Protein AF-A0A494R403-F1 (afdb_monomer_lite)

Sequence (204 aa):
MITIAGLLAIHSVLGRRGHFNVGHLSTSIGEFVVKDALLNQHSPGNYSGDFLITDIHQTHYTSAGRLVIEVRAKLDSMILKNTGASAGDDAEGASKQESGHEITPWEADTAAEMAFPVGNVLITRAVQSLIENDELNPIPYLKRHAVGDWGEICSEDWESNQWALEKGERLLSCYDINAEGESRLWIITEADRSSTTMLLPSDY

pLDDT: mean 75.06, std 19.67, range [25.66, 97.0]

Structure (mmCIF, N/CA/C/O backbone):
data_AF-A0A494R403-F1
#
_entry.id   AF-A0A494R403-F1
#
loop_
_atom_site.group_PDB
_atom_site.id
_atom_site.type_symbol
_atom_site.label_atom_id
_atom_site.label_alt_id
_atom_site.label_comp_id
_atom_site.label_asym_id
_atom_site.label_entity_id
_atom_site.label_seq_id
_atom_site.pdbx_PDB_ins_code
_atom_site.Cartn_x
_atom_site.Cartn_y
_atom_site.Cartn_z
_atom_site.occupancy
_atom_site.B_iso_or_equiv
_atom_site.auth_seq_id
_atom_site.auth_comp_id
_atom_site.auth_asym_id
_atom_site.auth_atom_id
_atom_site.pdbx_PDB_model_num
ATOM 1 N N . MET A 1 1 ? -19.684 -23.392 -19.949 1.00 78.81 1 MET A N 1
ATOM 2 C CA . MET A 1 1 ? -19.370 -22.457 -21.043 1.00 78.81 1 MET A CA 1
ATOM 3 C C . MET A 1 1 ? -20.498 -21.454 -21.148 1.00 78.81 1 MET A C 1
ATOM 5 O O . MET A 1 1 ? -21.643 -21.871 -21.286 1.00 78.81 1 MET A O 1
ATOM 9 N N . ILE A 1 2 ? -20.187 -20.174 -20.976 1.00 87.81 2 ILE A N 1
ATOM 10 C CA . ILE A 1 2 ? -21.159 -19.076 -20.940 1.00 87.81 2 ILE A CA 1
ATOM 11 C C . ILE A 1 2 ? -20.651 -17.944 -21.835 1.00 87.81 2 ILE A C 1
ATOM 13 O O . ILE A 1 2 ? -19.468 -17.616 -21.787 1.00 87.81 2 ILE A O 1
ATOM 17 N N . THR A 1 3 ? -21.526 -17.367 -22.657 1.00 89.06 3 THR A N 1
ATOM 18 C CA . THR A 1 3 ? -21.213 -16.165 -23.443 1.00 89.06 3 THR A CA 1
ATOM 19 C C . THR A 1 3 ? -21.744 -14.957 -22.702 1.00 89.06 3 THR A C 1
ATOM 21 O O . THR A 1 3 ? -22.939 -14.906 -22.407 1.00 89.06 3 THR A O 1
ATOM 24 N N . ILE A 1 4 ? -20.876 -13.999 -22.390 1.00 89.06 4 ILE A N 1
ATOM 25 C CA . ILE A 1 4 ? -21.252 -12.819 -21.612 1.00 89.06 4 ILE A CA 1
ATOM 26 C C . ILE A 1 4 ? -20.657 -11.569 -22.248 1.00 89.06 4 ILE A C 1
ATOM 28 O O . ILE A 1 4 ? -19.480 -11.539 -22.603 1.00 89.06 4 ILE A O 1
ATOM 32 N N . ALA A 1 5 ? -21.488 -10.538 -22.383 1.00 87.50 5 ALA A N 1
ATOM 33 C CA . ALA A 1 5 ? -21.057 -9.219 -22.820 1.00 87.50 5 ALA A CA 1
ATOM 34 C C . ALA A 1 5 ? -20.209 -8.544 -21.734 1.00 87.50 5 ALA A C 1
ATOM 36 O O . ALA A 1 5 ? -20.551 -8.592 -20.548 1.00 87.50 5 ALA A O 1
ATOM 37 N N . GLY A 1 6 ? -19.130 -7.880 -22.137 1.00 86.94 6 GLY A N 1
ATOM 38 C CA . GLY A 1 6 ? -18.237 -7.222 -21.193 1.00 86.94 6 GLY A CA 1
ATOM 39 C C . GLY A 1 6 ? -17.306 -6.192 -21.813 1.00 86.94 6 GLY A C 1
ATOM 40 O O . GLY A 1 6 ? -17.402 -5.841 -22.996 1.00 86.94 6 GLY A O 1
ATOM 41 N N . LEU A 1 7 ? -16.387 -5.723 -20.978 1.00 82.25 7 LEU A N 1
ATOM 42 C CA . LEU A 1 7 ? -15.241 -4.912 -21.362 1.00 82.25 7 LEU A CA 1
ATOM 43 C C . LEU A 1 7 ? -13.970 -5.678 -21.010 1.00 82.25 7 LEU A C 1
ATOM 45 O O . LEU A 1 7 ? -13.813 -6.133 -19.881 1.00 82.25 7 LEU A O 1
ATOM 49 N N . LEU A 1 8 ? -13.077 -5.816 -21.982 1.00 84.75 8 LEU A N 1
ATOM 50 C CA . LEU A 1 8 ? -11.772 -6.435 -21.836 1.00 84.75 8 LEU A CA 1
ATOM 51 C C . LEU A 1 8 ? -10.692 -5.366 -21.990 1.00 84.75 8 LEU A C 1
ATOM 53 O O . LEU A 1 8 ? -10.493 -4.842 -23.085 1.00 84.75 8 LEU A O 1
ATOM 57 N N . ALA A 1 9 ? -9.981 -5.073 -20.907 1.00 80.00 9 ALA A N 1
ATOM 58 C CA . ALA A 1 9 ? -8.809 -4.206 -20.923 1.00 80.00 9 ALA A CA 1
ATOM 59 C C . ALA A 1 9 ? -7.544 -5.064 -21.052 1.00 80.00 9 ALA A C 1
ATOM 61 O O . ALA A 1 9 ? -7.233 -5.848 -20.154 1.00 80.00 9 ALA A O 1
ATOM 62 N N . ILE A 1 10 ? -6.832 -4.955 -22.173 1.00 81.38 10 ILE A N 1
ATOM 63 C CA . ILE A 1 10 ? -5.599 -5.702 -22.443 1.00 81.38 10 ILE A CA 1
ATOM 64 C C . ILE A 1 10 ? -4.391 -4.824 -22.121 1.00 81.38 10 ILE A C 1
ATOM 66 O O . ILE A 1 10 ? -4.259 -3.724 -22.652 1.00 81.38 10 ILE A O 1
ATOM 70 N N . HIS A 1 11 ? -3.474 -5.352 -21.314 1.00 73.62 11 HIS A N 1
ATOM 71 C CA . HIS A 1 11 ? -2.214 -4.713 -20.941 1.00 73.62 11 HIS A CA 1
ATOM 72 C C . HIS A 1 11 ? -1.044 -5.639 -21.263 1.00 73.62 11 HIS A C 1
ATOM 74 O O . HIS A 1 11 ? -1.150 -6.852 -21.086 1.00 73.62 11 HIS A O 1
ATOM 80 N N . SER A 1 12 ? 0.084 -5.077 -21.697 1.00 72.19 12 SER A N 1
ATOM 81 C CA . SER A 1 12 ? 1.320 -5.838 -21.900 1.00 72.19 12 SER A CA 1
ATOM 82 C C . SER A 1 12 ? 2.174 -5.796 -20.639 1.00 72.19 12 SER A C 1
ATOM 84 O O . SER A 1 12 ? 2.445 -4.726 -20.100 1.00 72.19 12 SER A O 1
ATOM 86 N N . VAL A 1 13 ? 2.611 -6.962 -20.175 1.00 68.06 13 VAL A N 1
ATOM 87 C CA . VAL A 1 13 ? 3.438 -7.128 -18.978 1.00 68.06 13 VAL A CA 1
ATOM 88 C C . VAL A 1 13 ? 4.770 -7.756 -19.369 1.00 68.06 13 VAL A C 1
ATOM 90 O O . VAL A 1 13 ? 4.824 -8.703 -20.158 1.00 68.06 13 VAL A O 1
ATOM 93 N N . LEU A 1 14 ? 5.868 -7.251 -18.804 1.00 50.06 14 LEU A N 1
ATOM 94 C CA . LEU A 1 14 ? 7.199 -7.819 -19.005 1.00 50.06 14 LEU A CA 1
ATOM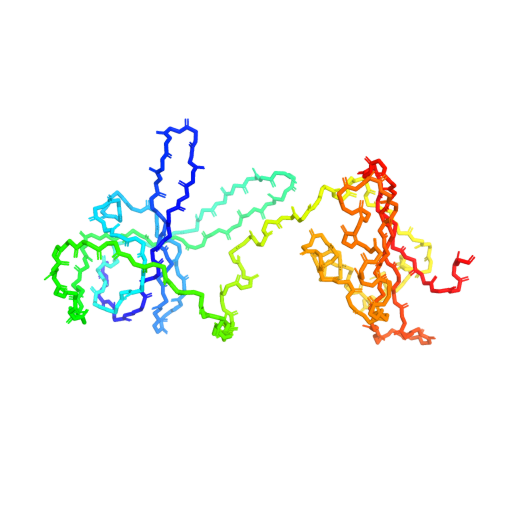 95 C C . LEU A 1 14 ? 7.389 -9.056 -18.113 1.00 50.06 14 LEU A C 1
ATOM 97 O O . LEU A 1 14 ? 7.490 -8.965 -16.891 1.00 50.06 14 LEU A O 1
ATOM 101 N N . GLY A 1 15 ? 7.447 -10.234 -18.728 1.00 51.97 15 GLY A N 1
ATOM 102 C CA . GLY A 1 15 ? 7.738 -11.492 -18.049 1.00 51.97 15 GLY A CA 1
ATOM 103 C C . GLY A 1 15 ? 9.194 -11.929 -18.193 1.00 51.97 15 GLY A C 1
ATOM 104 O O . GLY A 1 15 ? 9.939 -11.462 -19.051 1.00 51.97 15 GLY A O 1
ATOM 105 N N . ARG A 1 16 ? 9.583 -12.954 -17.420 1.00 42.97 16 ARG A N 1
ATOM 106 C CA . ARG A 1 16 ? 10.910 -13.603 -17.533 1.00 42.97 16 ARG A CA 1
ATOM 107 C C . ARG A 1 16 ? 11.206 -14.184 -18.924 1.00 42.97 16 ARG A C 1
ATOM 109 O O . ARG A 1 16 ? 12.358 -14.470 -19.223 1.00 42.97 16 ARG A O 1
ATOM 116 N N . ARG A 1 17 ? 10.172 -14.425 -19.738 1.00 45.66 17 ARG A N 1
ATOM 117 C CA . ARG A 1 17 ? 10.261 -14.993 -21.097 1.00 45.66 17 ARG A CA 1
ATOM 118 C C . ARG A 1 17 ? 9.917 -13.976 -22.194 1.00 45.66 17 ARG A C 1
ATOM 120 O O . ARG A 1 17 ? 9.702 -14.380 -23.330 1.00 45.66 17 ARG A O 1
ATOM 127 N N . GLY A 1 18 ? 9.863 -12.687 -21.857 1.00 57.81 18 GLY A N 1
ATOM 128 C CA . GLY A 1 18 ? 9.427 -11.618 -22.753 1.00 57.81 18 GLY A CA 1
ATOM 129 C C . GLY A 1 18 ? 8.039 -11.088 -22.401 1.00 57.81 18 GLY A C 1
ATOM 130 O O . GLY A 1 18 ? 7.460 -11.449 -21.373 1.00 57.81 18 GLY A O 1
ATOM 131 N N . HIS A 1 19 ? 7.532 -10.199 -23.248 1.00 65.25 19 HIS A N 1
ATOM 132 C CA . HIS A 1 19 ? 6.233 -9.566 -23.056 1.00 65.25 19 HIS A CA 1
ATOM 133 C C . HIS A 1 19 ? 5.090 -10.567 -23.231 1.00 65.25 19 HIS A C 1
ATOM 135 O O . HIS A 1 19 ? 5.121 -11.413 -24.125 1.00 65.25 19 HIS A O 1
ATOM 141 N N . PHE A 1 20 ? 4.079 -10.462 -22.378 1.00 71.94 20 PHE A N 1
ATOM 142 C CA . PHE A 1 20 ? 2.832 -11.201 -22.505 1.00 71.94 20 PHE A CA 1
ATOM 143 C C . PHE A 1 20 ? 1.666 -10.293 -22.136 1.00 71.94 20 PHE A C 1
ATOM 145 O O . PHE A 1 20 ? 1.795 -9.422 -21.277 1.00 71.94 20 PHE A O 1
ATOM 152 N N . ASN A 1 21 ? 0.524 -10.517 -22.769 1.00 76.81 21 ASN A N 1
ATOM 153 C CA . ASN A 1 21 ? -0.667 -9.734 -22.519 1.00 76.81 21 ASN A CA 1
ATOM 154 C C . ASN A 1 21 ? -1.503 -10.346 -21.394 1.00 76.81 21 ASN A C 1
ATOM 156 O O . ASN A 1 21 ? -1.706 -11.561 -21.319 1.00 76.81 21 ASN A O 1
ATOM 160 N N . VAL A 1 22 ? -2.008 -9.476 -20.528 1.00 80.38 22 VAL A N 1
ATOM 161 C CA . VAL A 1 22 ? -2.971 -9.789 -19.477 1.00 80.38 22 VAL A CA 1
ATOM 162 C C . VAL A 1 22 ? -4.229 -8.983 -19.745 1.00 80.38 22 VAL A C 1
ATOM 164 O O . VAL A 1 22 ? -4.168 -7.783 -19.997 1.00 80.38 22 VAL A O 1
ATOM 167 N N . GLY A 1 23 ? -5.367 -9.658 -19.708 1.00 83.81 23 GLY A N 1
ATOM 168 C CA . GLY A 1 23 ? -6.679 -9.076 -19.914 1.00 83.81 23 GLY A CA 1
ATOM 169 C C . GLY A 1 23 ? -7.426 -8.978 -18.596 1.00 83.81 23 GLY A C 1
ATOM 170 O O . GLY A 1 23 ? -7.442 -9.938 -17.828 1.00 83.81 23 GLY A O 1
ATOM 171 N N . HIS A 1 24 ? -8.073 -7.851 -18.344 1.00 84.75 24 HIS A N 1
ATOM 172 C CA . HIS A 1 24 ? -9.064 -7.729 -17.285 1.00 84.75 24 HIS A CA 1
ATOM 173 C C . HIS A 1 24 ? -10.452 -7.690 -17.913 1.00 84.75 24 HIS A C 1
ATOM 175 O O . HIS A 1 24 ? -10.748 -6.783 -18.690 1.00 84.75 24 HIS A O 1
ATOM 181 N N . LEU A 1 25 ? -11.267 -8.707 -17.634 1.00 87.69 25 LEU A N 1
ATOM 182 C CA . LEU A 1 25 ? -12.605 -8.855 -18.192 1.00 87.69 25 LEU A CA 1
ATOM 183 C C . LEU A 1 25 ? -13.646 -8.470 -17.141 1.00 87.69 25 LEU A C 1
ATOM 185 O O . LEU A 1 25 ? -13.878 -9.220 -16.194 1.00 87.69 25 LEU A O 1
ATOM 189 N N . SER A 1 26 ? -14.298 -7.327 -17.342 1.00 84.94 26 SER A N 1
ATOM 190 C CA . SER A 1 26 ? -15.424 -6.873 -16.528 1.00 84.94 26 SER A CA 1
ATOM 191 C C . SER A 1 26 ? -16.739 -7.251 -17.205 1.00 84.94 26 SER A C 1
ATOM 193 O O . SER A 1 26 ? -16.965 -6.956 -18.384 1.00 84.94 26 SER A O 1
ATOM 195 N N . THR A 1 27 ? -17.602 -7.947 -16.469 1.00 85.69 27 THR A N 1
ATOM 196 C CA . THR A 1 27 ? -18.905 -8.425 -16.945 1.00 85.69 27 THR A CA 1
ATOM 197 C C . THR A 1 27 ? -19.990 -8.166 -15.906 1.00 85.69 27 THR A C 1
ATOM 199 O O . THR A 1 27 ? -19.713 -7.872 -14.746 1.00 85.69 27 THR A O 1
ATOM 202 N N . SER A 1 28 ? -21.249 -8.371 -16.289 1.00 82.56 28 SER A N 1
ATOM 203 C CA . SER A 1 28 ? -22.388 -8.298 -15.365 1.00 82.56 28 SER A CA 1
ATOM 204 C C . SER A 1 28 ? -22.345 -9.316 -14.218 1.00 82.56 28 SER A C 1
ATOM 206 O O . SER A 1 28 ? -23.046 -9.126 -13.227 1.00 82.56 28 SER A O 1
ATOM 208 N N . ILE A 1 29 ? -21.551 -10.386 -14.335 1.00 80.25 29 ILE A N 1
ATOM 209 C CA . ILE A 1 29 ? -21.440 -11.432 -13.307 1.00 80.25 29 ILE A CA 1
ATOM 210 C C . ILE A 1 29 ? -20.194 -11.286 -12.427 1.00 80.25 29 ILE A C 1
ATOM 212 O O . ILE A 1 29 ? -19.987 -12.100 -11.529 1.00 80.25 29 ILE A O 1
ATOM 216 N N . GLY A 1 30 ? -19.365 -10.276 -12.688 1.00 81.06 30 GLY A N 1
ATOM 217 C CA . GLY A 1 30 ? -18.132 -10.025 -11.957 1.00 81.06 30 GLY A CA 1
ATOM 218 C C . GLY A 1 30 ? -16.944 -9.746 -12.867 1.00 81.06 30 GLY A C 1
ATOM 219 O O . GLY A 1 30 ? -17.072 -9.624 -14.092 1.00 81.06 30 GLY A O 1
ATOM 220 N N . GLU A 1 31 ? -15.788 -9.652 -12.223 1.00 83.44 31 GLU A N 1
ATOM 221 C CA . GLU A 1 31 ? -14.517 -9.297 -12.840 1.00 83.44 31 GLU A CA 1
ATOM 222 C C . GLU A 1 31 ? -13.555 -10.478 -12.809 1.00 83.44 31 GLU A C 1
ATOM 224 O O . GLU A 1 31 ? -13.476 -11.222 -11.826 1.00 83.44 31 GLU A O 1
ATOM 229 N N . PHE A 1 32 ? -12.839 -10.668 -13.914 1.00 87.38 32 PHE A N 1
ATOM 230 C CA . PHE A 1 32 ? -11.994 -11.833 -14.113 1.00 87.38 32 PHE A CA 1
ATOM 231 C C . PHE A 1 32 ? -10.645 -11.452 -14.709 1.00 87.38 32 PHE A C 1
ATOM 233 O O . PHE A 1 32 ? -10.559 -10.725 -15.701 1.00 87.38 32 PHE A O 1
ATOM 240 N N . VAL A 1 33 ? -9.584 -12.047 -14.165 1.00 84.62 33 VAL A N 1
ATOM 241 C CA . VAL A 1 33 ? -8.253 -11.991 -14.772 1.00 84.62 33 VAL A CA 1
ATOM 242 C C . VAL A 1 33 ? -8.175 -13.020 -15.898 1.00 84.62 33 VAL A C 1
ATOM 244 O O . VAL A 1 33 ? -8.348 -14.223 -15.685 1.00 84.62 33 VAL A O 1
ATOM 247 N N . VAL A 1 34 ? -7.860 -12.555 -17.101 1.00 85.62 34 VAL A N 1
ATOM 248 C CA . VAL A 1 34 ? -7.679 -13.367 -18.302 1.00 85.62 34 VAL A CA 1
ATOM 249 C C . VAL A 1 34 ? -6.194 -13.379 -18.659 1.00 85.62 34 VAL A C 1
ATOM 251 O O . VAL A 1 34 ? -5.609 -12.365 -19.025 1.00 85.62 34 VAL A O 1
ATOM 254 N N . LYS A 1 35 ? -5.555 -14.543 -18.549 1.00 75.75 35 LYS A N 1
ATOM 255 C CA . LYS A 1 35 ? -4.148 -14.767 -18.938 1.00 75.75 35 LYS A CA 1
ATOM 256 C C . LYS A 1 35 ? -4.104 -15.801 -20.061 1.00 75.75 35 LYS A C 1
ATOM 258 O O . LYS A 1 35 ? -3.561 -16.890 -19.887 1.00 75.75 35 LYS A O 1
ATOM 263 N N . ASP A 1 36 ? -4.766 -15.480 -21.170 1.00 76.06 36 ASP A N 1
ATOM 264 C CA . ASP A 1 36 ? -4.939 -16.384 -22.309 1.00 76.06 36 ASP A CA 1
ATOM 265 C C . ASP A 1 36 ? -3.957 -16.064 -23.446 1.00 76.06 36 ASP A C 1
ATOM 267 O O . ASP A 1 36 ? -3.651 -14.902 -23.711 1.00 76.06 36 ASP A O 1
ATOM 271 N N . ALA A 1 37 ? -3.482 -17.093 -24.151 1.00 70.94 37 ALA A N 1
ATOM 272 C CA . ALA A 1 37 ? -2.591 -16.941 -25.299 1.00 70.94 37 ALA A CA 1
ATOM 273 C C . ALA A 1 37 ? -3.252 -16.166 -26.449 1.00 70.94 37 ALA A C 1
ATOM 275 O O . ALA A 1 37 ? -2.552 -15.508 -27.221 1.00 70.94 37 ALA A O 1
ATOM 276 N N . LEU A 1 38 ? -4.587 -16.207 -26.535 1.00 73.38 38 LEU A N 1
ATOM 277 C CA . LEU A 1 38 ? -5.356 -15.407 -27.487 1.00 73.38 38 LEU A CA 1
ATOM 278 C C . LEU A 1 38 ? -5.107 -13.902 -27.309 1.00 73.38 38 LEU A C 1
ATOM 280 O O . LEU A 1 38 ? -5.069 -13.180 -28.298 1.00 73.38 38 LEU A O 1
ATOM 284 N N . LEU A 1 39 ? -4.838 -13.430 -26.085 1.00 75.81 39 LEU A N 1
ATOM 285 C CA . LEU A 1 39 ? -4.609 -12.007 -25.820 1.00 75.81 39 LEU A CA 1
ATOM 286 C C . LEU A 1 39 ? -3.312 -11.478 -26.430 1.00 75.81 39 LEU A C 1
ATOM 288 O O . LEU A 1 39 ? -3.242 -10.298 -26.757 1.00 75.81 39 LEU A O 1
ATOM 292 N N . ASN A 1 40 ? -2.298 -12.327 -26.622 1.00 74.50 40 ASN A N 1
ATOM 293 C CA . ASN A 1 40 ? -1.014 -11.915 -27.205 1.00 74.50 40 ASN A CA 1
ATOM 294 C C . ASN A 1 40 ? -1.132 -11.485 -28.677 1.00 74.50 40 ASN A C 1
ATOM 296 O O . ASN A 1 40 ? -0.207 -10.887 -29.214 1.00 74.50 40 ASN A O 1
ATOM 300 N N . GLN A 1 41 ? -2.251 -11.804 -29.333 1.00 79.25 41 GLN A N 1
ATOM 301 C CA . GLN A 1 41 ? -2.524 -11.419 -30.719 1.00 79.25 41 GLN A CA 1
ATOM 302 C C . GLN A 1 41 ? -3.171 -10.030 -30.828 1.00 79.25 41 GLN A C 1
ATOM 304 O O . GLN A 1 41 ? -3.303 -9.505 -31.930 1.00 79.25 41 GLN A O 1
ATOM 309 N N . HIS A 1 42 ? -3.571 -9.432 -29.702 1.00 75.56 42 HIS A N 1
ATOM 310 C CA . HIS A 1 42 ? -4.232 -8.133 -29.653 1.00 75.56 42 HIS A CA 1
ATOM 311 C C . HIS A 1 42 ? -3.296 -7.060 -29.103 1.00 75.56 42 HIS A C 1
ATOM 313 O O . HIS A 1 42 ? -2.450 -7.323 -28.247 1.00 75.56 42 HIS A O 1
ATOM 319 N N . SER A 1 43 ? -3.453 -5.834 -29.595 1.00 73.00 43 SER A N 1
ATOM 320 C CA . SER A 1 43 ? -2.761 -4.680 -29.031 1.00 73.00 43 SER A CA 1
ATOM 321 C C . SER A 1 43 ? -3.272 -4.394 -27.613 1.00 73.00 43 SER A C 1
ATOM 323 O O . SER A 1 43 ? -4.419 -4.705 -27.292 1.00 73.00 43 SER A O 1
ATOM 325 N N . PRO A 1 44 ? -2.452 -3.796 -26.741 1.00 77.25 44 PRO A N 1
ATOM 326 C CA . PRO A 1 44 ? -2.955 -3.228 -25.500 1.00 77.25 44 PRO A CA 1
ATOM 327 C C . PRO A 1 44 ? -4.049 -2.191 -25.786 1.00 77.25 44 PRO A C 1
ATOM 329 O O . PRO A 1 44 ? -3.939 -1.419 -26.741 1.00 77.25 44 PRO A O 1
ATOM 332 N N . GLY A 1 45 ? -5.107 -2.186 -24.981 1.00 73.19 45 GLY A N 1
ATOM 333 C CA . GLY A 1 45 ? -6.265 -1.322 -25.189 1.00 73.19 45 GLY A CA 1
ATOM 334 C C . GLY A 1 45 ? -7.559 -1.890 -24.616 1.00 73.19 45 GLY A C 1
ATOM 335 O O . GLY A 1 45 ? -7.595 -2.995 -24.073 1.00 73.19 45 GLY A O 1
ATOM 336 N N . ASN A 1 46 ? -8.632 -1.114 -24.749 1.00 77.06 46 ASN A N 1
ATOM 337 C CA . ASN A 1 46 ? -9.955 -1.464 -24.241 1.00 77.06 46 ASN A CA 1
ATOM 338 C C . ASN A 1 46 ? -10.840 -2.004 -25.362 1.00 77.06 46 ASN A C 1
ATOM 340 O O . ASN A 1 46 ? -11.034 -1.353 -26.389 1.00 77.06 46 ASN A O 1
ATOM 344 N N . TYR A 1 47 ? -11.429 -3.171 -25.132 1.00 80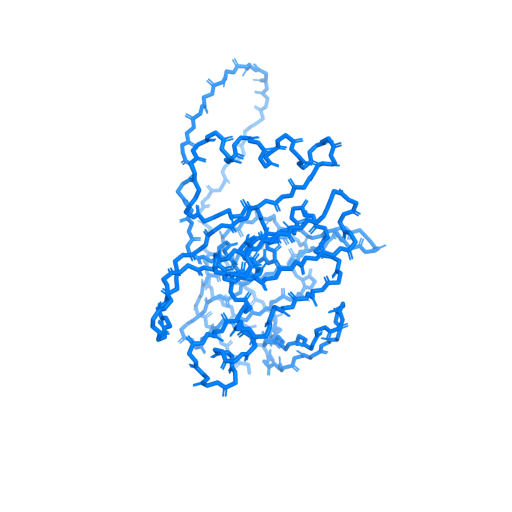.38 47 TYR A N 1
ATOM 345 C CA . TYR A 1 47 ? -12.256 -3.868 -26.102 1.00 80.38 47 TYR A CA 1
ATOM 346 C C . TYR A 1 47 ? -13.625 -4.184 -25.511 1.00 80.38 47 TYR A C 1
ATOM 348 O O . TYR A 1 47 ? -13.736 -4.873 -24.502 1.00 80.38 47 TYR A O 1
ATOM 356 N N . SER A 1 48 ? -14.690 -3.721 -26.162 1.00 81.75 48 SER A N 1
ATOM 357 C CA . SER A 1 48 ? -16.048 -4.157 -25.836 1.00 81.75 48 SER A CA 1
ATOM 358 C C . SER A 1 48 ? -16.443 -5.318 -26.733 1.00 81.75 48 SER A C 1
ATOM 360 O O . SER A 1 48 ? -16.152 -5.314 -27.930 1.00 81.75 48 SER A O 1
ATOM 362 N N . GLY A 1 49 ? -17.119 -6.314 -26.176 1.00 87.81 49 GLY A N 1
ATOM 363 C CA . GLY A 1 49 ? -17.473 -7.495 -26.944 1.00 87.81 49 GLY A CA 1
ATOM 364 C C . GLY A 1 49 ? -18.271 -8.516 -26.162 1.00 87.81 49 GLY A C 1
ATOM 365 O O . GLY A 1 49 ? -18.641 -8.294 -25.008 1.00 87.81 49 GLY A O 1
ATOM 366 N N . ASP A 1 50 ? -18.512 -9.636 -26.827 1.00 88.00 50 ASP A N 1
ATOM 367 C CA . ASP A 1 50 ? -19.070 -10.834 -26.216 1.00 88.00 50 ASP A CA 1
ATOM 368 C C . ASP A 1 50 ? -17.941 -11.850 -26.016 1.00 88.00 50 ASP A C 1
ATOM 370 O O . ASP A 1 50 ? -17.184 -12.153 -26.944 1.00 88.00 50 ASP A O 1
ATOM 374 N N . PHE A 1 51 ? -17.817 -12.364 -24.794 1.00 89.94 51 PHE A N 1
ATOM 375 C CA . PHE A 1 51 ? -16.713 -13.219 -24.368 1.00 89.94 51 PHE A CA 1
ATOM 376 C C . PHE A 1 51 ? -17.236 -14.599 -23.999 1.00 89.94 51 PHE A C 1
ATOM 378 O O . PHE A 1 51 ? -18.154 -14.737 -23.187 1.00 89.94 51 PHE A O 1
ATOM 385 N N . LEU A 1 52 ? -16.647 -15.628 -24.602 1.00 90.25 52 LEU A N 1
ATOM 386 C CA . LEU A 1 52 ? -17.033 -17.014 -24.397 1.00 90.25 52 LEU A CA 1
ATOM 387 C C . LEU A 1 52 ? -16.152 -17.639 -23.316 1.00 90.25 52 LEU A C 1
ATOM 389 O O . LEU A 1 52 ? -15.038 -18.093 -23.581 1.00 90.25 52 LEU A O 1
ATOM 393 N N . ILE A 1 53 ? -16.662 -17.645 -22.086 1.00 89.88 53 ILE A N 1
ATOM 394 C CA . ILE A 1 53 ? -15.955 -18.137 -20.906 1.00 89.88 53 ILE A CA 1
ATOM 395 C C . ILE A 1 53 ? -16.196 -19.642 -20.773 1.00 89.88 53 ILE A C 1
ATOM 397 O O . ILE A 1 53 ? -17.331 -20.099 -20.588 1.00 89.88 53 ILE A O 1
ATOM 401 N N . THR A 1 54 ? -15.133 -20.437 -20.859 1.00 88.75 54 THR A N 1
ATOM 402 C CA . THR A 1 54 ? -15.216 -21.898 -20.698 1.00 88.75 54 THR A CA 1
ATOM 403 C C . THR A 1 54 ? -15.084 -22.334 -19.255 1.00 88.75 54 THR A C 1
ATOM 405 O O . THR A 1 54 ? -15.760 -23.281 -18.853 1.00 88.75 54 THR A O 1
ATOM 408 N N . ASP A 1 55 ? -14.260 -21.628 -18.489 1.00 87.69 55 ASP A N 1
ATOM 409 C CA . ASP A 1 55 ? -13.858 -22.016 -17.145 1.00 87.69 55 ASP A CA 1
ATOM 410 C C . ASP A 1 55 ? -13.608 -20.772 -16.290 1.00 87.69 55 ASP A C 1
ATOM 412 O O . ASP A 1 55 ? -12.928 -19.845 -16.734 1.00 87.69 55 ASP A O 1
ATOM 416 N N . ILE A 1 56 ? -14.151 -20.765 -15.072 1.00 89.62 56 ILE A N 1
ATOM 417 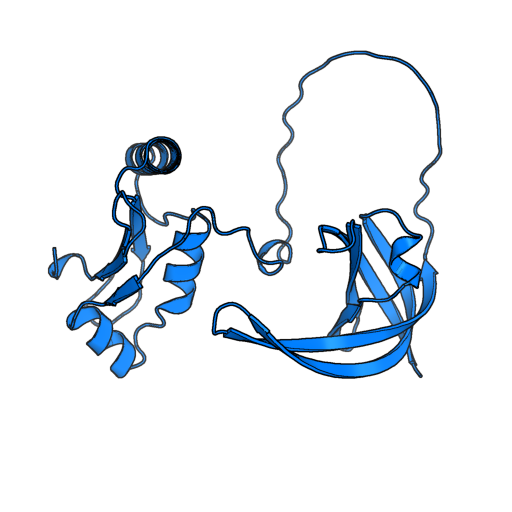C CA . ILE A 1 56 ? -13.885 -19.749 -14.050 1.00 89.62 56 ILE A CA 1
ATOM 418 C C . ILE A 1 56 ? -13.331 -20.485 -12.841 1.00 89.62 56 ILE A C 1
ATOM 420 O O . ILE A 1 56 ? -14.008 -21.338 -12.266 1.00 89.62 56 ILE A O 1
ATOM 424 N N . HIS A 1 57 ? -12.110 -20.155 -12.444 1.00 85.00 57 HIS A N 1
ATOM 425 C CA . HIS A 1 57 ? -11.449 -20.809 -11.326 1.00 85.00 57 HIS A CA 1
ATOM 426 C C . HIS A 1 57 ? -10.644 -19.815 -10.503 1.00 85.00 57 HIS A C 1
ATOM 428 O O . HIS A 1 57 ? -10.116 -18.816 -10.988 1.00 85.00 57 HIS A O 1
ATOM 434 N N . GLN A 1 58 ? -10.525 -20.131 -9.224 1.00 85.50 58 GLN A N 1
ATOM 435 C CA . GLN A 1 58 ? -9.694 -19.389 -8.295 1.00 85.50 58 GLN A CA 1
ATOM 436 C C . GLN A 1 58 ? -8.256 -19.885 -8.454 1.00 85.50 58 GLN A C 1
ATOM 438 O O . GLN A 1 58 ? -8.003 -21.088 -8.396 1.00 85.50 58 GLN A O 1
ATOM 443 N N . THR A 1 59 ? -7.304 -18.982 -8.650 1.00 71.12 59 THR A N 1
ATOM 444 C CA . THR A 1 59 ? -5.876 -19.298 -8.557 1.00 71.12 59 THR A CA 1
ATOM 445 C C . THR A 1 59 ? -5.298 -18.551 -7.380 1.00 71.12 59 THR A C 1
ATOM 447 O O . THR A 1 59 ? -5.619 -17.386 -7.177 1.00 71.12 59 THR A O 1
ATOM 450 N N . HIS A 1 60 ? -4.409 -19.195 -6.636 1.00 70.19 60 HIS A N 1
ATOM 451 C CA . HIS A 1 60 ? -3.633 -18.511 -5.621 1.00 70.19 60 HIS A CA 1
ATOM 452 C C . HIS A 1 60 ? -2.143 -18.649 -5.900 1.00 70.19 60 HIS A C 1
ATOM 454 O O . HIS A 1 60 ? -1.686 -19.649 -6.455 1.00 70.19 60 HIS A O 1
ATOM 460 N N . TYR A 1 61 ? -1.382 -17.633 -5.522 1.00 59.31 61 TYR A N 1
ATOM 461 C CA . TYR A 1 61 ? 0.071 -17.698 -5.508 1.00 59.31 61 TYR A CA 1
ATOM 462 C C . TYR A 1 61 ? 0.618 -16.787 -4.421 1.00 59.31 61 TYR A C 1
ATOM 464 O O . TYR A 1 61 ? 0.005 -15.786 -4.055 1.00 59.31 61 TYR A O 1
ATOM 472 N N . THR A 1 62 ? 1.795 -17.132 -3.917 1.00 46.56 62 THR A N 1
ATOM 473 C CA . THR A 1 62 ? 2.495 -16.303 -2.941 1.00 46.56 62 THR A CA 1
ATOM 474 C C . THR A 1 62 ? 3.524 -15.447 -3.664 1.00 46.56 62 THR A C 1
ATOM 476 O O . THR A 1 62 ? 4.374 -15.975 -4.381 1.00 46.56 62 THR A O 1
ATOM 479 N N . SER A 1 63 ? 3.463 -14.130 -3.483 1.00 44.09 63 SER A N 1
ATOM 480 C CA . SER A 1 63 ? 4.439 -13.185 -4.035 1.00 44.09 63 SER A CA 1
ATOM 481 C C . SER A 1 63 ? 4.839 -12.182 -2.963 1.00 44.09 63 SER A C 1
ATOM 483 O O . SER A 1 63 ? 3.971 -11.592 -2.326 1.00 44.09 63 SER A O 1
ATOM 485 N N . ALA A 1 64 ? 6.146 -12.021 -2.728 1.00 44.62 64 ALA A N 1
ATOM 486 C CA . ALA A 1 64 ? 6.693 -11.128 -1.697 1.00 44.62 64 ALA A CA 1
ATOM 487 C C . ALA A 1 64 ? 6.023 -11.292 -0.309 1.00 44.62 64 ALA A C 1
ATOM 489 O O . ALA A 1 64 ? 5.698 -10.316 0.360 1.00 44.62 64 ALA A O 1
ATOM 490 N N . GLY A 1 65 ? 5.753 -12.538 0.102 1.00 45.62 65 GLY A N 1
ATOM 491 C CA . GLY A 1 65 ? 5.104 -12.850 1.384 1.00 45.62 65 GLY A CA 1
ATOM 492 C C . GLY A 1 65 ? 3.585 -12.624 1.432 1.00 45.62 65 GLY A C 1
ATOM 493 O O . GLY A 1 65 ? 2.970 -12.915 2.452 1.00 45.62 65 GLY A O 1
ATOM 494 N N . ARG A 1 66 ? 2.956 -12.159 0.345 1.00 46.56 66 ARG A N 1
ATOM 495 C CA . ARG A 1 66 ? 1.498 -11.992 0.235 1.00 46.56 66 ARG A CA 1
ATOM 496 C C . ARG A 1 66 ? 0.866 -13.214 -0.422 1.00 46.56 66 ARG A C 1
ATOM 498 O O . ARG A 1 66 ? 1.346 -13.649 -1.468 1.00 46.56 66 ARG A O 1
ATOM 505 N N . LEU A 1 67 ? -0.221 -13.729 0.154 1.00 49.94 67 LEU A N 1
ATOM 506 C CA . LEU A 1 67 ? -1.120 -14.666 -0.523 1.00 49.94 67 LEU A CA 1
ATOM 507 C C . LEU A 1 67 ? -2.013 -13.866 -1.476 1.00 49.94 67 LEU A C 1
ATOM 509 O O . LEU A 1 67 ? -2.854 -13.090 -1.032 1.00 49.94 67 LEU A O 1
ATOM 513 N N . VAL A 1 68 ? -1.815 -14.042 -2.778 1.00 69.62 68 VAL A N 1
ATOM 514 C CA . VAL A 1 68 ? -2.670 -13.464 -3.817 1.00 69.62 68 VAL A CA 1
ATOM 515 C C . VAL A 1 68 ? -3.703 -14.506 -4.212 1.00 69.62 68 VAL A C 1
ATOM 517 O O . VAL A 1 68 ? -3.330 -15.646 -4.485 1.00 69.62 68 VAL A O 1
ATOM 520 N N . ILE A 1 69 ? -4.977 -14.119 -4.257 1.00 70.38 69 ILE A N 1
ATOM 521 C CA . ILE A 1 69 ? -6.078 -14.934 -4.778 1.00 70.38 69 ILE A CA 1
ATOM 522 C C . ILE A 1 69 ? -6.670 -14.178 -5.970 1.00 70.38 69 ILE A C 1
ATOM 524 O O . ILE A 1 69 ? -7.143 -13.059 -5.819 1.00 70.38 69 ILE A O 1
ATOM 528 N N . GLU A 1 70 ? -6.625 -14.780 -7.154 1.00 77.31 70 GLU A N 1
ATOM 529 C CA . GLU A 1 70 ? -7.187 -14.240 -8.393 1.00 77.31 70 GLU A CA 1
ATOM 530 C C . GLU A 1 70 ? -8.368 -15.111 -8.833 1.00 77.31 70 GLU A C 1
ATOM 532 O O . GLU A 1 70 ? -8.240 -16.337 -8.920 1.00 77.31 70 GLU A O 1
ATOM 537 N N . VAL A 1 71 ? -9.494 -14.494 -9.191 1.00 84.00 71 VAL A N 1
ATOM 538 C CA . VAL A 1 71 ? -10.551 -15.183 -9.942 1.00 84.00 71 VAL A CA 1
ATOM 539 C C . VAL A 1 71 ? -10.204 -15.074 -11.423 1.00 84.00 71 VAL A C 1
ATOM 541 O O . VAL A 1 71 ? -10.163 -13.981 -11.990 1.00 84.00 71 VAL A O 1
ATOM 544 N N . ARG A 1 72 ? -9.893 -16.209 -12.050 1.00 87.44 72 ARG A N 1
ATOM 545 C CA . ARG A 1 72 ? -9.473 -16.275 -13.450 1.00 87.44 72 ARG A CA 1
ATOM 546 C C . ARG A 1 72 ? -10.570 -16.835 -14.329 1.00 87.44 72 ARG A C 1
ATOM 548 O O . ARG A 1 72 ? -11.232 -17.797 -13.946 1.00 87.44 72 ARG A O 1
ATOM 555 N N . ALA A 1 73 ? -10.691 -16.277 -15.528 1.00 88.69 73 ALA A N 1
ATOM 556 C CA . ALA A 1 73 ? -11.533 -16.811 -16.588 1.00 88.69 73 ALA A CA 1
ATOM 557 C C . ALA A 1 73 ? -10.664 -17.286 -17.760 1.00 88.69 73 ALA A C 1
ATOM 559 O O . ALA A 1 73 ? -9.735 -16.590 -18.176 1.00 88.69 73 ALA A O 1
ATOM 560 N N . LYS A 1 74 ? -10.972 -18.468 -18.302 1.00 87.50 74 LYS A N 1
ATOM 561 C CA . LYS A 1 74 ? -10.442 -18.925 -19.595 1.00 87.50 74 LYS A CA 1
ATOM 562 C C . LYS A 1 74 ? -11.408 -18.548 -20.704 1.00 87.50 74 LYS A C 1
ATOM 564 O O . LYS A 1 74 ? -12.611 -18.801 -20.580 1.00 87.50 74 LYS A O 1
ATOM 569 N N . LEU A 1 75 ? -10.870 -17.976 -21.777 1.00 87.19 75 LEU A N 1
ATOM 570 C CA . LEU A 1 75 ? -11.645 -17.590 -22.946 1.00 87.19 75 LEU A CA 1
ATOM 571 C C . LEU A 1 75 ? -11.407 -18.598 -24.062 1.00 87.19 75 LEU A C 1
ATOM 573 O O . LEU A 1 75 ? -10.274 -18.907 -24.399 1.00 87.19 75 LEU A O 1
ATOM 577 N N . ASP A 1 76 ? -12.483 -19.101 -24.648 1.00 83.50 76 ASP A N 1
ATOM 578 C CA . ASP A 1 76 ? -12.394 -19.933 -25.853 1.00 83.50 76 ASP A CA 1
ATOM 579 C C . ASP A 1 76 ? -12.409 -19.076 -27.121 1.00 83.50 76 ASP A C 1
ATOM 581 O O . ASP A 1 76 ? -11.689 -19.331 -28.082 1.00 83.50 76 ASP A O 1
ATOM 585 N N . SER A 1 77 ? -13.198 -18.002 -27.102 1.00 83.56 77 SER A N 1
ATOM 586 C CA . SER A 1 77 ? -13.217 -16.985 -28.149 1.00 83.56 77 SER A CA 1
ATOM 587 C C . SER A 1 77 ? -13.769 -15.661 -27.620 1.00 83.56 77 SER A C 1
ATOM 589 O O . SER A 1 77 ? -14.397 -15.595 -26.558 1.00 83.56 77 SER A O 1
ATOM 591 N N . MET A 1 78 ? -13.523 -14.589 -28.370 1.00 82.44 78 MET A N 1
ATOM 592 C CA . MET A 1 78 ? -14.074 -13.266 -28.102 1.00 82.44 78 MET A CA 1
ATOM 593 C C . MET A 1 78 ? -14.503 -12.599 -29.405 1.00 82.44 78 MET A C 1
ATOM 595 O O . MET A 1 78 ? -13.785 -12.643 -30.403 1.00 82.44 78 MET A O 1
ATOM 599 N N . ILE A 1 79 ? -15.686 -11.989 -29.391 1.00 84.81 79 ILE A N 1
ATOM 600 C CA . ILE A 1 79 ? -16.234 -11.233 -30.516 1.00 84.81 79 ILE A CA 1
ATOM 601 C C . ILE A 1 79 ? -16.142 -9.761 -30.144 1.00 84.81 79 ILE A C 1
ATOM 603 O O . ILE A 1 79 ? -16.961 -9.244 -29.383 1.00 84.81 79 ILE A O 1
ATOM 607 N N . LEU A 1 80 ? -15.112 -9.096 -30.661 1.00 82.19 80 LEU A N 1
ATOM 608 C CA . LEU A 1 80 ? -14.849 -7.693 -30.371 1.00 82.19 80 LEU A CA 1
ATOM 609 C C . LEU A 1 80 ? -15.680 -6.804 -31.295 1.00 82.19 80 LEU A C 1
ATOM 611 O O . LEU A 1 80 ? -15.699 -6.982 -32.515 1.00 82.19 80 LEU A O 1
ATOM 615 N N . LYS A 1 81 ? -16.361 -5.820 -30.714 1.00 78.19 81 LYS A N 1
ATOM 616 C CA . LYS A 1 81 ? -17.070 -4.785 -31.462 1.00 78.19 81 LYS A CA 1
ATOM 617 C C . LYS A 1 81 ? -16.023 -3.772 -31.921 1.00 78.19 81 LYS A C 1
ATOM 619 O O . LYS A 1 81 ? -15.433 -3.068 -31.108 1.00 78.19 81 LYS A O 1
ATOM 624 N N . ASN A 1 82 ? -15.742 -3.759 -33.222 1.00 50.50 82 ASN A N 1
ATOM 625 C CA . ASN A 1 82 ? -14.739 -2.891 -33.830 1.00 50.50 82 ASN A CA 1
ATOM 626 C C . ASN A 1 82 ? -15.164 -1.416 -33.724 1.00 50.50 82 ASN A C 1
ATOM 628 O O . ASN A 1 82 ? -15.967 -0.948 -34.530 1.00 50.50 82 ASN A O 1
ATOM 632 N N . THR A 1 83 ? -14.618 -0.674 -32.762 1.00 49.31 83 THR A N 1
ATOM 633 C CA . THR A 1 83 ? -14.593 0.793 -32.825 1.00 49.31 83 THR A CA 1
ATOM 634 C C . THR A 1 83 ? -13.326 1.158 -33.595 1.00 49.31 83 THR A C 1
ATOM 636 O O . THR A 1 83 ? -12.221 0.980 -33.094 1.00 49.31 83 THR A O 1
ATOM 639 N N . GLY A 1 84 ? -13.488 1.512 -34.872 1.00 37.16 84 GLY A N 1
ATOM 640 C CA . GLY A 1 84 ? -12.436 1.431 -35.885 1.00 37.16 84 GLY A CA 1
ATOM 641 C C . GLY A 1 84 ? -11.133 2.174 -35.576 1.00 37.16 84 GLY A C 1
ATOM 642 O O . GLY A 1 84 ? -11.133 3.375 -35.325 1.00 37.16 84 GLY A O 1
ATOM 643 N N . ALA A 1 85 ? -10.016 1.466 -35.735 1.00 34.88 85 ALA A N 1
ATOM 644 C CA . ALA A 1 85 ? -8.743 2.058 -36.122 1.00 34.88 85 ALA A CA 1
ATOM 645 C C . ALA A 1 85 ? -8.641 2.002 -37.657 1.00 34.88 85 ALA A C 1
ATOM 647 O O . ALA A 1 85 ? -8.673 0.917 -38.238 1.00 34.88 85 ALA A O 1
ATOM 648 N N . SER A 1 86 ? -8.555 3.157 -38.326 1.00 36.03 86 SER A N 1
ATOM 649 C CA . SER A 1 86 ? -8.058 3.231 -39.708 1.00 36.03 86 SER A CA 1
ATOM 650 C C . SER A 1 86 ? -6.579 3.593 -39.682 1.00 36.03 86 SER A C 1
ATOM 652 O O . SER A 1 86 ? -6.182 4.521 -38.982 1.00 36.03 86 SER A O 1
ATOM 654 N N . ALA A 1 87 ? -5.793 2.834 -40.440 1.00 45.25 87 ALA A N 1
ATOM 655 C CA . ALA A 1 87 ? -4.374 3.043 -40.687 1.00 45.25 87 ALA A CA 1
ATOM 656 C C . ALA A 1 87 ? -4.121 4.257 -41.600 1.00 45.25 87 ALA A C 1
ATOM 658 O O . ALA A 1 87 ? -4.923 4.544 -42.491 1.00 45.25 87 ALA A O 1
ATOM 659 N N . GLY A 1 88 ? -2.973 4.908 -41.413 1.00 33.16 88 GLY A N 1
ATOM 660 C CA . GLY A 1 88 ? -2.409 5.894 -42.331 1.00 33.16 88 GLY A CA 1
ATOM 661 C C . GLY A 1 88 ? -0.964 6.211 -41.943 1.00 33.16 88 GLY A C 1
ATOM 662 O O . GLY A 1 88 ? -0.725 6.676 -40.833 1.00 33.16 88 GLY A O 1
ATOM 663 N N . ASP A 1 89 ? -0.041 5.895 -42.849 1.00 32.56 89 ASP A N 1
ATOM 664 C CA . ASP A 1 89 ? 1.413 6.055 -42.751 1.00 32.56 89 ASP A CA 1
ATOM 665 C C . ASP A 1 89 ? 1.899 7.525 -42.834 1.00 32.56 89 ASP A C 1
ATOM 667 O O . ASP A 1 89 ? 1.247 8.379 -43.434 1.00 32.56 89 ASP A O 1
ATOM 671 N N . ASP A 1 90 ? 3.117 7.720 -42.307 1.00 32.84 90 ASP A N 1
ATOM 672 C CA . ASP A 1 90 ? 4.151 8.739 -42.580 1.00 32.84 90 ASP A CA 1
ATOM 673 C C . ASP A 1 90 ? 4.104 10.185 -42.009 1.00 32.84 90 ASP A C 1
ATOM 675 O O . ASP A 1 90 ? 3.153 10.947 -42.154 1.00 32.84 90 ASP A O 1
ATOM 679 N N . ALA A 1 91 ? 5.300 10.562 -41.515 1.00 31.55 91 ALA A N 1
ATOM 680 C CA . ALA A 1 91 ? 5.929 11.891 -41.384 1.00 31.55 91 ALA A CA 1
ATOM 681 C C . ALA A 1 91 ? 5.688 12.769 -40.126 1.00 31.55 91 ALA A C 1
ATOM 683 O O . ALA A 1 91 ? 4.747 13.547 -40.024 1.00 31.55 91 ALA A O 1
ATOM 684 N N . GLU A 1 92 ? 6.663 12.677 -39.210 1.00 32.62 92 GLU A N 1
ATOM 685 C CA . GLU A 1 92 ? 7.481 13.762 -38.625 1.00 32.62 92 GLU A CA 1
ATOM 686 C C . GLU A 1 92 ? 6.852 15.157 -38.396 1.00 32.62 92 GLU A C 1
ATOM 688 O O . GLU A 1 92 ? 6.575 15.912 -39.324 1.00 32.62 92 GLU A O 1
ATOM 693 N N . GLY A 1 93 ? 6.766 15.566 -37.124 1.00 25.66 93 GLY A N 1
ATOM 694 C CA . GLY A 1 93 ? 6.476 16.950 -36.742 1.00 25.66 93 GLY A CA 1
ATOM 695 C C . GLY A 1 93 ? 6.211 17.110 -35.248 1.00 25.66 93 GLY A C 1
ATOM 696 O O . GLY A 1 93 ? 5.182 16.687 -34.736 1.00 25.66 93 GLY A O 1
ATOM 697 N N . ALA A 1 94 ? 7.154 17.724 -34.537 1.00 38.38 94 ALA A N 1
ATOM 698 C CA . ALA A 1 94 ? 7.034 18.050 -33.122 1.00 38.38 94 ALA A CA 1
ATOM 699 C C . ALA A 1 94 ? 5.892 19.045 -32.839 1.00 38.38 94 ALA A C 1
ATOM 701 O O . ALA A 1 94 ? 5.863 20.123 -33.426 1.00 38.38 94 ALA A O 1
ATOM 702 N N . SER A 1 95 ? 5.059 18.762 -31.835 1.00 27.39 95 SER A N 1
ATOM 703 C CA . SER A 1 95 ? 4.463 19.802 -30.987 1.00 27.39 95 SER A CA 1
ATOM 704 C C . SER A 1 95 ? 3.941 19.227 -29.672 1.00 27.39 95 SER A C 1
ATOM 706 O O . SER A 1 95 ? 3.079 18.356 -29.632 1.00 27.39 95 SER A O 1
ATOM 708 N N . LYS A 1 96 ? 4.495 19.781 -28.600 1.00 38.31 96 LYS A N 1
ATOM 709 C CA . LYS A 1 96 ? 4.093 19.711 -27.199 1.00 38.31 96 LYS A CA 1
ATOM 710 C C . LYS A 1 96 ? 2.610 20.081 -27.036 1.00 38.31 96 LYS A C 1
ATOM 712 O O . LYS A 1 96 ? 2.232 21.174 -27.448 1.00 38.31 96 LYS A O 1
ATOM 717 N N . GLN A 1 97 ? 1.811 19.238 -26.383 1.00 30.06 97 GLN A N 1
ATOM 718 C CA . GLN A 1 97 ? 0.570 19.676 -25.744 1.00 30.06 97 GLN A CA 1
ATOM 719 C C . GLN A 1 97 ? 0.197 18.745 -24.585 1.00 30.06 97 GLN A C 1
ATOM 721 O O . GLN A 1 97 ? -0.107 17.572 -24.767 1.00 30.06 97 GLN A O 1
ATOM 726 N N . GLU A 1 98 ? 0.287 19.313 -23.386 1.00 39.56 98 GLU A N 1
ATOM 727 C CA . GLU A 1 98 ? -0.287 18.807 -22.145 1.00 39.56 98 GLU A CA 1
ATOM 728 C C . GLU A 1 98 ? -1.810 18.675 -22.318 1.00 39.56 98 GLU A C 1
ATOM 730 O O . GLU A 1 98 ? -2.472 19.625 -22.743 1.00 39.56 98 GLU A O 1
ATOM 735 N N . SER A 1 99 ? -2.382 17.519 -21.981 1.00 28.25 99 SER A N 1
ATOM 736 C CA . SER A 1 99 ? -3.829 17.363 -21.803 1.00 28.25 99 SER A CA 1
ATOM 737 C C . SER A 1 99 ? -4.093 16.363 -20.684 1.00 28.25 99 SER A C 1
ATOM 739 O O . SER A 1 99 ? -3.603 15.236 -20.737 1.00 28.25 99 SER A O 1
ATOM 741 N N . GLY A 1 100 ? -4.814 16.824 -19.660 1.00 29.62 100 GLY A N 1
ATOM 742 C CA . GLY A 1 100 ? -5.033 16.147 -18.386 1.00 29.62 100 GLY A CA 1
ATOM 743 C C . GLY A 1 100 ? -5.511 14.703 -18.515 1.00 29.62 100 GLY A C 1
ATOM 744 O O . GLY A 1 100 ? -6.454 14.401 -19.242 1.00 29.62 100 GLY A O 1
ATOM 745 N N . HIS A 1 101 ? -4.841 13.827 -17.773 1.00 34.59 101 HIS A N 1
ATOM 746 C CA . HIS A 1 101 ? -5.238 12.444 -17.577 1.00 34.59 101 HIS A CA 1
ATOM 747 C C . HIS A 1 101 ? -6.407 12.416 -16.588 1.00 34.59 101 HIS A C 1
ATOM 749 O O . HIS A 1 101 ? -6.232 12.603 -15.386 1.00 34.59 101 HIS A O 1
ATOM 755 N N . GLU A 1 102 ? -7.616 12.236 -17.110 1.00 30.55 102 GLU A N 1
ATOM 756 C CA . GLU A 1 102 ? -8.775 11.866 -16.305 1.00 30.55 102 GLU A CA 1
ATOM 757 C C . GLU A 1 102 ? -8.567 10.408 -15.865 1.00 30.55 102 GLU A C 1
ATOM 759 O O . GLU A 1 102 ? -8.584 9.493 -16.689 1.00 30.55 102 GLU A O 1
ATOM 764 N N . ILE A 1 103 ? -8.242 10.220 -14.585 1.00 36.62 103 ILE A N 1
ATOM 765 C CA . ILE A 1 103 ? -7.931 8.922 -13.975 1.00 36.62 103 ILE A CA 1
ATOM 766 C C . ILE A 1 103 ? -9.244 8.145 -13.844 1.00 36.62 103 ILE A C 1
ATOM 768 O O . ILE A 1 103 ? -10.185 8.640 -13.214 1.00 36.62 103 ILE A O 1
ATOM 772 N N . THR A 1 104 ? -9.336 6.937 -14.413 1.00 33.97 104 THR A N 1
ATOM 773 C CA . THR A 1 104 ? -10.539 6.099 -14.235 1.00 33.97 104 THR A CA 1
ATOM 774 C C . THR A 1 104 ? -10.373 5.133 -13.049 1.00 33.97 104 THR A C 1
ATOM 776 O O . THR A 1 104 ? -9.273 4.625 -12.832 1.00 33.97 104 THR A O 1
ATOM 779 N N . PRO A 1 105 ? -11.436 4.846 -12.262 1.00 33.31 105 PRO A N 1
ATOM 780 C CA . PRO A 1 105 ? -11.345 4.209 -10.934 1.00 33.31 105 PRO A CA 1
ATOM 781 C C . PRO A 1 105 ? -10.649 2.840 -10.799 1.00 33.31 105 PRO A C 1
ATOM 783 O O . PRO A 1 105 ? -10.481 2.370 -9.678 1.00 33.31 105 PRO A O 1
ATOM 786 N N . TRP A 1 106 ? -10.262 2.177 -11.889 1.00 46.03 106 TRP A N 1
ATOM 787 C CA . TRP A 1 106 ? -9.697 0.819 -11.882 1.00 46.03 106 TRP A CA 1
ATOM 788 C C . TRP A 1 106 ? -8.236 0.744 -12.368 1.00 46.03 106 TRP A C 1
ATOM 790 O O . TRP A 1 106 ? -7.638 -0.331 -12.356 1.00 46.03 106 TRP A O 1
ATOM 800 N N . GLU A 1 107 ? -7.602 1.885 -12.663 1.00 38.44 1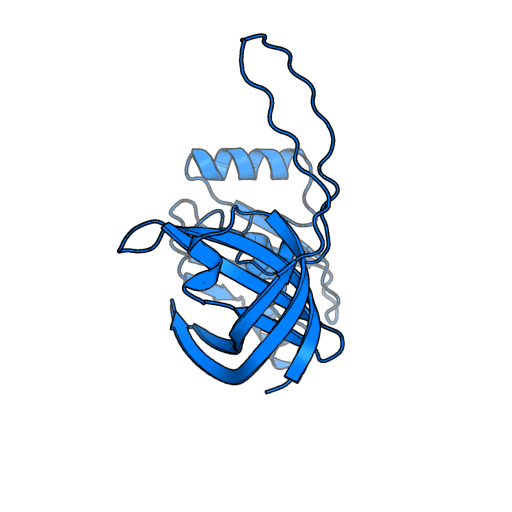07 GLU A N 1
ATOM 801 C CA . GLU A 1 107 ? -6.132 2.003 -12.705 1.00 38.44 107 GLU A CA 1
ATOM 802 C C . GLU A 1 107 ? -5.507 1.883 -11.295 1.00 38.44 107 GLU A C 1
ATOM 804 O O . GLU A 1 107 ? -4.319 1.612 -11.155 1.00 38.44 107 GLU A O 1
ATOM 809 N N . ALA A 1 108 ? -6.318 1.994 -10.235 1.00 41.81 108 ALA A N 1
ATOM 810 C CA . ALA A 1 108 ? -5.875 1.958 -8.840 1.00 41.81 108 ALA A CA 1
ATOM 811 C C . ALA A 1 108 ? -5.537 0.553 -8.291 1.00 41.81 108 ALA A C 1
ATOM 813 O O . ALA A 1 108 ? -4.850 0.459 -7.273 1.00 41.81 108 ALA A O 1
ATOM 814 N N . ASP A 1 109 ? -5.991 -0.532 -8.933 1.00 38.97 109 ASP A N 1
ATOM 815 C CA . ASP A 1 109 ? -5.796 -1.907 -8.420 1.00 38.97 109 ASP A CA 1
ATOM 816 C C . ASP A 1 109 ? -4.829 -2.753 -9.269 1.00 38.97 109 ASP A C 1
ATOM 818 O O . ASP A 1 109 ? -4.434 -3.862 -8.898 1.00 38.97 109 ASP A O 1
ATOM 822 N N . THR A 1 110 ? -4.344 -2.198 -10.384 1.00 39.38 110 THR A N 1
ATOM 823 C CA . THR A 1 110 ? -3.263 -2.804 -11.167 1.00 39.38 110 THR A CA 1
ATOM 824 C C . THR A 1 110 ? -1.936 -2.383 -10.561 1.00 39.38 110 THR A C 1
ATOM 826 O O . THR A 1 110 ? -1.295 -1.487 -11.085 1.00 39.38 110 THR A O 1
ATOM 829 N N . ALA A 1 111 ? -1.576 -2.992 -9.423 1.00 43.75 111 ALA A N 1
ATOM 830 C CA . ALA A 1 111 ? -0.266 -2.900 -8.771 1.00 43.75 111 ALA A CA 1
ATOM 831 C C . ALA A 1 111 ? 0.498 -1.615 -9.130 1.00 43.75 111 ALA A C 1
ATOM 833 O O . ALA A 1 111 ? 1.456 -1.683 -9.898 1.00 43.75 111 ALA A O 1
ATOM 834 N N . ALA A 1 112 ? 0.042 -0.466 -8.613 1.00 48.06 112 ALA A N 1
ATOM 835 C CA . ALA A 1 112 ? 0.809 0.768 -8.693 1.00 48.06 112 ALA A CA 1
ATOM 836 C C . ALA A 1 112 ? 2.259 0.421 -8.335 1.00 48.06 112 ALA A C 1
ATOM 838 O O . ALA A 1 112 ? 2.508 -0.149 -7.263 1.00 48.06 112 ALA A O 1
ATOM 839 N N . GLU A 1 113 ? 3.175 0.614 -9.290 1.00 60.09 113 GLU A N 1
ATOM 840 C CA . GLU A 1 113 ? 4.582 0.303 -9.076 1.00 60.09 113 GLU A CA 1
ATOM 841 C C . GLU A 1 113 ? 4.995 1.044 -7.811 1.00 60.09 113 GLU A C 1
ATOM 843 O O . GLU A 1 113 ? 4.847 2.262 -7.719 1.00 60.09 113 GLU A O 1
ATOM 848 N N . MET A 1 114 ? 5.418 0.293 -6.790 1.00 73.44 114 MET A N 1
ATOM 849 C CA . MET A 1 114 ? 5.869 0.917 -5.555 1.00 73.44 114 MET A CA 1
ATOM 850 C C . MET A 1 114 ? 7.012 1.855 -5.930 1.00 73.44 114 MET A C 1
ATOM 852 O O . MET A 1 114 ? 8.011 1.406 -6.495 1.00 73.44 114 MET A O 1
ATOM 856 N N . ALA A 1 115 ? 6.859 3.138 -5.613 1.00 81.44 115 ALA A N 1
ATOM 857 C CA . ALA A 1 115 ? 7.835 4.171 -5.927 1.00 81.44 115 ALA A CA 1
ATOM 858 C C . ALA A 1 115 ? 9.196 3.864 -5.277 1.00 81.44 115 ALA A C 1
ATOM 860 O O . ALA A 1 115 ? 10.242 4.278 -5.771 1.00 81.44 115 ALA A O 1
ATOM 861 N N . PHE A 1 116 ? 9.189 3.113 -4.171 1.00 83.25 116 PHE A N 1
ATOM 862 C CA . PHE A 1 116 ? 10.373 2.670 -3.444 1.00 83.25 116 PHE A CA 1
ATOM 863 C C . PHE A 1 116 ? 10.068 1.417 -2.597 1.00 83.25 116 PHE A C 1
ATOM 865 O O . PHE A 1 116 ? 8.910 1.142 -2.268 1.00 83.25 116 PHE A O 1
ATOM 872 N N . PRO A 1 117 ? 11.090 0.632 -2.207 1.00 83.12 117 PRO A N 1
ATOM 873 C CA . PRO A 1 117 ? 10.913 -0.436 -1.228 1.00 83.12 117 PRO A CA 1
ATOM 874 C C . PRO A 1 117 ? 10.660 0.149 0.169 1.00 83.12 117 PRO A C 1
ATOM 876 O O . PRO A 1 117 ? 11.438 0.961 0.647 1.00 83.12 117 PRO A O 1
ATOM 879 N N . VAL A 1 118 ? 9.615 -0.306 0.863 1.00 84.12 118 VAL A N 1
ATOM 880 C CA . VAL A 1 118 ? 9.293 0.161 2.231 1.00 84.12 118 VAL A CA 1
ATOM 881 C C . VAL A 1 118 ? 10.172 -0.465 3.330 1.00 84.12 118 VAL A C 1
ATOM 883 O O . VAL A 1 118 ? 10.097 -0.081 4.494 1.00 84.12 118 VAL A O 1
ATOM 886 N N . GLY A 1 119 ? 11.004 -1.453 3.001 1.00 89.38 119 GLY A N 1
ATOM 887 C CA . GLY A 1 119 ? 11.855 -2.122 3.988 1.00 89.38 119 GLY A CA 1
ATOM 888 C C . GLY A 1 119 ? 11.064 -2.782 5.127 1.00 89.38 119 GLY A C 1
ATOM 889 O O . GLY A 1 119 ? 9.974 -3.323 4.923 1.00 89.38 119 GLY A O 1
ATOM 890 N N . ASN A 1 120 ? 11.634 -2.766 6.333 1.00 88.94 120 ASN A N 1
ATOM 891 C CA . ASN A 1 120 ? 10.996 -3.293 7.539 1.00 88.94 120 ASN A CA 1
ATOM 892 C C . ASN A 1 120 ? 9.938 -2.325 8.070 1.00 88.94 120 ASN A C 1
ATOM 894 O O . ASN A 1 120 ? 10.257 -1.193 8.422 1.00 88.94 120 ASN A O 1
ATOM 898 N N . VAL A 1 121 ? 8.698 -2.793 8.194 1.00 92.81 121 VAL A N 1
ATOM 899 C CA . VAL A 1 121 ? 7.604 -1.979 8.730 1.00 92.81 121 VAL A CA 1
ATOM 900 C C . VAL A 1 121 ? 7.567 -2.087 10.251 1.00 92.81 121 VAL A C 1
ATOM 902 O O . VAL A 1 121 ? 7.487 -3.185 10.803 1.00 92.81 121 VAL A O 1
ATOM 905 N N . LEU A 1 122 ? 7.607 -0.937 10.912 1.00 90.38 122 LEU A N 1
ATOM 906 C CA . LEU A 1 122 ? 7.513 -0.769 12.355 1.00 90.38 122 LEU A CA 1
ATOM 907 C C . LEU A 1 122 ? 6.285 0.082 12.678 1.00 90.38 122 LEU A C 1
ATOM 909 O O . LEU A 1 122 ? 5.899 0.956 11.904 1.00 90.38 122 LEU A O 1
ATOM 913 N N . ILE A 1 123 ? 5.685 -0.158 13.838 1.00 90.75 123 ILE A N 1
ATOM 914 C CA . ILE A 1 123 ? 4.582 0.645 14.367 1.00 90.75 123 ILE A CA 1
ATOM 915 C C . ILE A 1 123 ? 4.899 1.024 15.811 1.00 90.75 123 ILE A C 1
ATOM 917 O O . ILE A 1 123 ? 5.501 0.232 16.542 1.00 90.75 123 ILE A O 1
ATOM 921 N N . THR A 1 124 ? 4.523 2.226 16.233 1.00 93.12 124 THR A N 1
ATOM 922 C CA . THR A 1 124 ? 4.622 2.607 17.647 1.00 93.12 124 THR A CA 1
ATOM 923 C C . THR A 1 124 ? 3.565 1.889 18.476 1.00 93.12 124 THR A C 1
ATOM 925 O O . THR A 1 124 ? 2.575 1.363 17.965 1.00 93.12 124 THR A O 1
ATOM 928 N N . ARG A 1 125 ? 3.756 1.883 19.797 1.00 94.12 125 ARG A N 1
ATOM 929 C CA . ARG A 1 125 ? 2.801 1.272 20.728 1.00 94.12 125 ARG A CA 1
ATOM 930 C C . ARG A 1 125 ? 1.420 1.928 20.655 1.00 94.12 125 ARG A C 1
ATOM 932 O O . ARG A 1 125 ? 0.417 1.235 20.824 1.00 94.12 125 ARG A O 1
ATOM 939 N N . ALA A 1 126 ? 1.366 3.238 20.424 1.00 92.75 126 ALA A N 1
ATOM 940 C CA . ALA A 1 126 ? 0.106 3.954 20.300 1.00 92.75 126 ALA A CA 1
ATOM 941 C C . ALA A 1 126 ? -0.644 3.521 19.030 1.00 92.75 126 ALA A C 1
ATOM 943 O O . ALA A 1 126 ? -1.783 3.074 19.128 1.00 92.75 126 ALA A O 1
ATOM 944 N N . VAL A 1 127 ? 0.033 3.488 17.873 1.00 93.88 127 VAL A N 1
ATOM 945 C CA . VAL A 1 127 ? -0.535 2.949 16.621 1.00 93.88 127 VAL A CA 1
ATOM 946 C C . VAL A 1 127 ? -0.959 1.486 16.776 1.00 93.88 127 VAL A C 1
ATOM 948 O O . VAL A 1 127 ? -2.045 1.118 16.338 1.00 93.88 127 VAL A O 1
ATOM 951 N N . GLN A 1 128 ? -0.150 0.652 17.438 1.00 94.19 128 GLN A N 1
ATOM 952 C CA . GLN A 1 128 ? -0.512 -0.740 17.720 1.00 94.19 128 GLN A CA 1
ATOM 953 C C . GLN A 1 128 ? -1.809 -0.848 18.533 1.00 94.19 128 GLN A C 1
ATOM 955 O O . GLN A 1 128 ? -2.642 -1.692 18.221 1.00 94.19 128 GLN A O 1
ATOM 960 N N . SER A 1 129 ? -2.000 0.020 19.531 1.00 93.00 129 SER A N 1
ATOM 961 C CA . SER A 1 129 ? -3.206 0.014 20.369 1.00 93.00 129 SER A CA 1
ATOM 962 C C . SER A 1 129 ? -4.462 0.342 19.551 1.00 93.00 129 SER A C 1
ATOM 964 O O . SER A 1 129 ? -5.476 -0.331 19.703 1.00 93.00 129 SER A O 1
ATOM 966 N N . LEU A 1 130 ? -4.377 1.302 18.620 1.00 92.81 130 LEU A N 1
ATOM 967 C CA . LEU A 1 130 ? -5.483 1.633 17.708 1.00 92.81 130 LEU A CA 1
ATOM 968 C C . LEU A 1 130 ? -5.839 0.465 16.775 1.00 92.81 130 LEU A C 1
ATOM 970 O O . LEU A 1 130 ? -7.007 0.242 16.469 1.00 92.81 130 LEU A O 1
ATOM 974 N N . ILE A 1 131 ? -4.839 -0.302 16.331 1.00 90.38 131 ILE A N 1
ATOM 975 C CA . ILE A 1 131 ? -5.054 -1.495 15.499 1.00 90.38 131 ILE A CA 1
ATOM 976 C C . ILE A 1 131 ? -5.730 -2.606 16.313 1.00 90.38 131 ILE A C 1
ATOM 978 O O . ILE A 1 131 ? -6.664 -3.241 15.833 1.00 90.38 131 ILE A O 1
ATOM 982 N N . GLU A 1 132 ? -5.269 -2.848 17.543 1.00 92.50 132 GLU A N 1
ATOM 983 C CA . GLU A 1 132 ? -5.830 -3.874 18.434 1.00 92.50 132 GLU A CA 1
ATOM 984 C C . GLU A 1 132 ? -7.287 -3.581 18.828 1.00 92.50 132 GLU A C 1
ATOM 986 O O . GLU A 1 132 ? -8.064 -4.519 19.018 1.00 92.50 132 GLU A O 1
ATOM 991 N N . ASN A 1 133 ? -7.668 -2.302 18.885 1.00 92.31 133 ASN A N 1
ATOM 992 C CA . ASN A 1 133 ? -9.037 -1.850 19.143 1.00 92.31 133 ASN A CA 1
ATOM 993 C C . ASN A 1 133 ? -9.934 -1.782 17.889 1.00 92.31 133 ASN A C 1
ATOM 995 O O . ASN A 1 133 ? -11.093 -1.391 18.009 1.00 92.31 133 ASN A O 1
ATOM 999 N N . ASP A 1 134 ? -9.433 -2.159 16.706 1.00 89.94 134 ASP A N 1
ATOM 1000 C CA . ASP A 1 134 ? -10.142 -2.048 15.414 1.00 89.94 134 ASP A CA 1
ATOM 1001 C C . ASP A 1 134 ? -10.500 -0.597 15.013 1.00 89.94 134 ASP A C 1
ATOM 1003 O O . ASP A 1 134 ? -11.407 -0.346 14.223 1.00 89.94 134 ASP A O 1
ATOM 1007 N N . GLU A 1 135 ? -9.763 0.385 15.539 1.00 92.25 135 GLU A N 1
ATOM 1008 C CA . GLU A 1 135 ? -9.939 1.812 15.232 1.00 92.25 135 GLU A CA 1
ATOM 1009 C C . GLU A 1 135 ? -9.095 2.261 14.032 1.00 92.25 135 GLU A C 1
ATOM 1011 O O . GLU A 1 135 ? -9.380 3.279 13.400 1.00 92.25 135 GLU A O 1
ATOM 1016 N N . LEU A 1 136 ? -8.044 1.504 13.697 1.00 89.50 136 LEU A N 1
ATOM 1017 C CA . LEU A 1 136 ? -7.130 1.830 12.609 1.00 89.50 136 LEU A CA 1
ATOM 1018 C C . LEU A 1 136 ? -6.751 0.592 11.794 1.00 89.50 136 LEU A C 1
ATOM 1020 O O . LEU A 1 136 ? -6.106 -0.330 12.286 1.00 89.50 136 LEU A O 1
ATOM 1024 N N . ASN A 1 137 ? -7.039 0.630 10.492 1.00 88.81 137 ASN A N 1
ATOM 1025 C CA . ASN A 1 137 ? -6.429 -0.280 9.526 1.00 88.81 137 ASN A CA 1
ATOM 1026 C C . ASN A 1 137 ? -5.171 0.382 8.927 1.00 88.81 137 ASN A C 1
ATOM 1028 O O . ASN A 1 137 ? -5.305 1.360 8.191 1.00 88.81 137 ASN A O 1
ATOM 1032 N N . PRO A 1 138 ? -3.953 -0.132 9.180 1.00 85.50 138 PRO A N 1
ATOM 1033 C CA . PRO A 1 138 ? -2.712 0.510 8.745 1.00 85.50 138 PRO A CA 1
ATOM 1034 C C . PRO A 1 138 ? -2.402 0.276 7.257 1.00 85.50 138 PRO A C 1
ATOM 1036 O O . PRO A 1 138 ? -1.637 1.023 6.644 1.00 85.50 138 PRO A O 1
ATOM 1039 N N . ILE A 1 139 ? -2.983 -0.767 6.654 1.00 87.38 139 ILE A N 1
ATOM 1040 C CA . ILE A 1 139 ? -2.608 -1.241 5.317 1.00 87.38 139 ILE A CA 1
ATOM 1041 C C . ILE A 1 139 ? -2.897 -0.217 4.205 1.00 87.38 139 ILE A C 1
ATOM 1043 O O . ILE A 1 139 ? -2.025 -0.046 3.350 1.00 87.38 139 ILE A O 1
ATOM 1047 N N . PRO A 1 140 ? -4.055 0.475 4.166 1.00 84.06 140 PRO A N 1
ATOM 1048 C CA . PRO A 1 140 ? -4.324 1.491 3.150 1.00 84.06 140 PRO A CA 1
ATOM 1049 C C . PRO A 1 140 ? -3.299 2.627 3.168 1.00 84.06 140 PRO A C 1
ATOM 1051 O O . PRO A 1 140 ? -2.793 3.003 2.115 1.00 84.06 140 PRO A O 1
ATOM 1054 N N . TYR A 1 141 ? -2.935 3.121 4.352 1.00 87.69 141 TYR A N 1
ATOM 1055 C CA . TYR A 1 141 ? -1.989 4.228 4.507 1.00 87.69 141 TYR A CA 1
ATOM 1056 C C . TYR A 1 141 ? -0.568 3.830 4.103 1.00 87.69 141 TYR A C 1
ATOM 1058 O O . TYR A 1 141 ? 0.096 4.557 3.371 1.00 87.69 141 TYR A O 1
ATOM 1066 N N . LEU A 1 142 ? -0.128 2.626 4.481 1.00 85.81 142 LEU A N 1
ATOM 1067 C CA . LEU A 1 142 ? 1.167 2.101 4.047 1.00 85.81 142 LEU A CA 1
ATOM 1068 C C . LEU A 1 142 ? 1.230 1.901 2.524 1.00 85.81 142 LEU A C 1
ATOM 1070 O O . LEU A 1 142 ? 2.260 2.169 1.910 1.00 85.81 142 LEU A O 1
ATOM 1074 N N . LYS A 1 143 ? 0.140 1.433 1.899 1.00 83.69 143 LYS A N 1
ATOM 1075 C CA . LYS A 1 143 ? 0.065 1.298 0.435 1.00 83.69 143 LYS A CA 1
ATOM 1076 C C . LYS A 1 143 ? 0.170 2.653 -0.257 1.00 83.69 143 LYS A C 1
ATOM 1078 O O . LYS A 1 143 ? 0.943 2.759 -1.200 1.00 83.69 143 LYS A O 1
ATOM 1083 N N . ARG A 1 144 ? -0.570 3.659 0.223 1.00 84.19 144 ARG A N 1
ATOM 1084 C CA . ARG A 1 144 ? -0.504 5.041 -0.282 1.00 84.19 144 ARG A CA 1
ATOM 1085 C C . ARG A 1 144 ? 0.928 5.577 -0.202 1.00 84.19 144 ARG A C 1
ATOM 1087 O O . ARG A 1 144 ? 1.474 6.007 -1.213 1.00 84.19 144 ARG A O 1
ATOM 1094 N N . HIS A 1 145 ? 1.585 5.397 0.942 1.00 91.81 145 HIS A N 1
ATOM 1095 C CA . HIS A 1 145 ? 2.975 5.807 1.129 1.00 91.81 145 HIS A CA 1
ATOM 1096 C C . HIS A 1 145 ? 3.914 5.136 0.119 1.00 91.81 145 HIS A C 1
ATOM 1098 O O . HIS A 1 145 ? 4.712 5.802 -0.533 1.00 91.81 145 HIS A O 1
ATOM 1104 N N . ALA A 1 146 ? 3.776 3.818 -0.066 1.00 86.94 146 ALA A N 1
ATOM 1105 C CA . ALA A 1 146 ? 4.627 3.035 -0.960 1.00 86.94 146 ALA A CA 1
ATOM 1106 C C . ALA A 1 146 ? 4.509 3.432 -2.440 1.00 86.94 146 ALA A C 1
ATOM 1108 O O . ALA A 1 146 ? 5.430 3.169 -3.208 1.00 86.94 146 ALA A O 1
ATOM 1109 N N . VAL A 1 147 ? 3.392 4.037 -2.852 1.00 84.88 147 VAL A N 1
ATOM 1110 C CA . VAL A 1 147 ? 3.165 4.493 -4.235 1.00 84.88 147 VAL A CA 1
ATOM 1111 C C . VAL A 1 147 ? 3.429 5.991 -4.411 1.00 84.88 147 VAL A C 1
ATOM 1113 O O . VAL A 1 147 ? 3.192 6.528 -5.486 1.00 84.88 147 VAL A O 1
ATOM 1116 N N . GLY A 1 148 ? 3.932 6.669 -3.373 1.00 81.31 148 GLY A N 1
ATOM 1117 C CA . GLY A 1 148 ? 4.238 8.100 -3.415 1.00 81.31 148 GLY A CA 1
ATOM 1118 C C . GLY A 1 148 ? 3.032 9.019 -3.206 1.00 81.31 148 GLY A C 1
ATOM 1119 O O . GLY A 1 148 ? 3.121 10.215 -3.473 1.00 81.31 148 GLY A O 1
ATOM 1120 N N . ASP A 1 149 ? 1.905 8.493 -2.722 1.00 83.50 149 ASP A N 1
ATOM 1121 C CA . ASP A 1 149 ? 0.815 9.319 -2.205 1.00 83.50 149 ASP A CA 1
ATOM 1122 C C . ASP A 1 149 ? 1.169 9.735 -0.778 1.00 83.50 149 ASP A C 1
ATOM 1124 O O . ASP A 1 149 ? 1.077 8.936 0.154 1.00 83.50 149 ASP A O 1
ATOM 1128 N N . TRP A 1 150 ? 1.596 10.985 -0.612 1.00 85.62 150 TRP A N 1
ATOM 1129 C CA . TRP A 1 150 ? 2.106 11.494 0.660 1.00 85.62 150 TRP A CA 1
ATOM 1130 C C . TRP A 1 150 ? 1.028 11.998 1.633 1.00 85.62 150 TRP A C 1
ATOM 1132 O O . TRP A 1 150 ? 1.359 12.400 2.753 1.00 85.62 150 TRP A O 1
ATOM 1142 N N . GLY A 1 151 ? -0.244 11.941 1.224 1.00 84.19 151 GLY A N 1
ATOM 1143 C CA . GLY A 1 151 ? -1.385 12.422 1.996 1.00 84.19 151 GLY A CA 1
ATOM 1144 C C . GLY A 1 151 ? -1.368 13.933 2.240 1.00 84.19 151 GLY A C 1
ATOM 1145 O O . GLY A 1 151 ? -1.038 14.720 1.354 1.00 84.19 151 GLY A O 1
ATOM 1146 N N . GLU A 1 152 ? -1.736 14.327 3.456 1.00 86.25 152 GLU A N 1
ATOM 1147 C CA . GLU A 1 152 ? -2.017 15.704 3.866 1.00 86.25 152 GLU A CA 1
ATOM 1148 C C . GLU A 1 152 ? -0.752 16.433 4.347 1.00 86.25 152 GLU A C 1
ATOM 1150 O O . GLU A 1 152 ? -0.626 16.824 5.512 1.00 86.25 152 GLU A O 1
ATOM 1155 N N . ILE A 1 153 ? 0.210 16.597 3.437 1.00 78.19 153 ILE A N 1
ATOM 1156 C CA . ILE A 1 153 ? 1.421 17.413 3.627 1.00 78.19 153 ILE A CA 1
ATOM 1157 C C . ILE A 1 153 ? 1.395 18.654 2.719 1.00 78.19 153 ILE A C 1
ATOM 1159 O O . ILE A 1 153 ? 0.636 18.705 1.750 1.00 78.19 153 ILE A O 1
ATOM 1163 N N . CYS A 1 154 ? 2.194 19.683 3.026 1.00 65.12 154 CYS A N 1
ATOM 1164 C CA . CYS A 1 154 ? 2.240 20.884 2.187 1.00 65.12 154 CYS A CA 1
ATOM 1165 C C . CYS A 1 154 ? 3.005 20.639 0.875 1.00 65.12 154 CYS A C 1
ATOM 1167 O O . CYS A 1 154 ? 3.717 19.646 0.723 1.00 65.12 154 CYS A O 1
ATOM 1169 N N . SER A 1 155 ? 2.868 21.560 -0.080 1.00 60.44 155 SER A N 1
ATOM 1170 C CA . SER A 1 155 ? 3.547 21.495 -1.382 1.00 60.44 155 SER A CA 1
ATOM 1171 C C . SER A 1 155 ? 5.066 21.381 -1.259 1.00 60.44 155 SER A C 1
ATOM 1173 O O . SER A 1 155 ? 5.690 20.623 -1.994 1.00 60.44 155 SER A O 1
ATOM 1175 N N . GLU A 1 156 ? 5.655 22.094 -0.304 1.00 66.69 156 GLU A N 1
ATOM 1176 C CA . GLU A 1 156 ? 7.091 22.099 -0.045 1.00 66.69 156 GLU A CA 1
ATOM 1177 C C . GLU A 1 156 ? 7.577 20.729 0.446 1.00 66.69 156 GLU A C 1
ATOM 1179 O O . GLU A 1 156 ? 8.590 20.223 -0.034 1.00 66.69 156 GLU A O 1
ATOM 1184 N N . ASP A 1 157 ? 6.833 20.091 1.354 1.00 76.31 157 ASP A N 1
ATOM 1185 C CA . ASP A 1 157 ? 7.145 18.740 1.834 1.00 76.31 157 ASP A CA 1
ATOM 1186 C C . ASP A 1 157 ? 6.915 17.690 0.737 1.00 76.31 157 ASP A C 1
ATOM 1188 O O . ASP A 1 157 ? 7.659 16.712 0.630 1.00 76.31 157 ASP A O 1
ATOM 1192 N N . TRP A 1 158 ? 5.917 17.907 -0.124 1.00 80.12 158 TRP A N 1
ATOM 1193 C CA . TRP A 1 158 ? 5.660 17.054 -1.280 1.00 80.12 158 TRP A CA 1
ATOM 1194 C C . TRP A 1 158 ? 6.838 17.085 -2.264 1.00 80.12 158 TRP A C 1
ATOM 1196 O O . TRP A 1 158 ? 7.329 16.030 -2.670 1.00 80.12 158 TRP A O 1
ATOM 1206 N N . GLU A 1 159 ? 7.343 18.277 -2.602 1.00 70.81 159 GLU A N 1
ATOM 1207 C CA . GLU A 1 159 ? 8.545 18.456 -3.430 1.00 70.81 159 GLU A CA 1
ATOM 1208 C C . GLU A 1 159 ? 9.796 17.880 -2.757 1.00 70.81 159 GLU A C 1
ATOM 1210 O O . GLU A 1 159 ? 10.611 17.225 -3.413 1.00 70.81 159 GLU A O 1
ATOM 1215 N N . SER A 1 160 ? 9.924 18.062 -1.439 1.00 75.75 160 SER A N 1
ATOM 1216 C CA . SER A 1 160 ? 11.009 17.482 -0.645 1.00 75.75 160 SER A CA 1
ATOM 1217 C C . SER A 1 160 ? 11.029 15.955 -0.755 1.00 75.75 160 SER A C 1
ATOM 1219 O O . SER A 1 160 ? 12.081 15.373 -1.019 1.00 75.75 160 SER A O 1
ATOM 1221 N N . ASN A 1 161 ? 9.869 15.296 -0.666 1.00 83.00 161 ASN A N 1
ATOM 1222 C CA . ASN A 1 161 ? 9.772 13.851 -0.865 1.00 83.00 161 ASN A CA 1
ATOM 1223 C C . ASN A 1 161 ? 10.161 13.417 -2.287 1.00 83.00 161 ASN A C 1
ATOM 1225 O O . ASN A 1 161 ? 10.831 12.397 -2.442 1.00 83.00 161 ASN A O 1
ATOM 1229 N N . GLN A 1 162 ? 9.788 14.174 -3.326 1.00 79.62 162 GLN A N 1
ATOM 1230 C CA . GLN A 1 162 ? 10.213 13.860 -4.698 1.00 79.62 162 GLN A CA 1
ATOM 1231 C C . GLN A 1 162 ? 11.734 13.931 -4.841 1.00 79.62 162 GLN A C 1
ATOM 1233 O O . GLN A 1 162 ? 12.364 13.022 -5.381 1.00 79.62 162 GLN A O 1
ATOM 1238 N N . TRP A 1 163 ? 12.347 14.974 -4.284 1.00 75.38 163 TRP A N 1
ATOM 1239 C CA . TRP A 1 163 ? 13.800 15.098 -4.265 1.00 75.38 163 TRP A CA 1
ATOM 1240 C C . TRP A 1 163 ? 14.456 13.969 -3.459 1.00 75.38 163 TRP A C 1
ATOM 1242 O O . TRP A 1 163 ? 15.473 13.406 -3.870 1.00 75.38 163 TRP A O 1
ATOM 1252 N N . ALA A 1 164 ? 13.852 13.594 -2.332 1.00 84.25 164 ALA A N 1
ATOM 1253 C CA . ALA A 1 164 ? 14.318 12.521 -1.468 1.00 84.25 164 ALA A CA 1
ATOM 1254 C C . ALA A 1 164 ? 14.251 11.138 -2.130 1.00 84.25 164 ALA A C 1
ATOM 1256 O O . ALA A 1 164 ? 15.112 10.299 -1.850 1.00 84.25 164 ALA A O 1
ATOM 1257 N N . LEU A 1 165 ? 13.287 10.894 -3.026 1.00 82.75 165 LEU A N 1
ATOM 1258 C CA . LEU A 1 165 ? 13.244 9.680 -3.848 1.00 82.75 165 LEU A CA 1
ATOM 1259 C C . LEU A 1 165 ? 14.469 9.570 -4.763 1.00 82.75 165 LEU A C 1
ATOM 1261 O O . LEU A 1 165 ? 15.046 8.490 -4.869 1.00 82.75 165 LEU A O 1
ATOM 1265 N N . GLU A 1 166 ? 14.904 10.674 -5.372 1.00 79.38 166 GLU A N 1
ATOM 1266 C CA . GLU A 1 166 ? 16.061 10.682 -6.275 1.00 79.38 166 GLU A CA 1
ATOM 1267 C C . GLU A 1 166 ? 17.409 10.703 -5.545 1.00 79.38 166 GLU A C 1
ATOM 1269 O O . GLU A 1 166 ? 18.384 10.114 -6.017 1.00 79.38 166 GLU A O 1
ATOM 1274 N N . LYS A 1 167 ? 17.499 11.432 -4.427 1.00 81.19 167 LYS A N 1
ATOM 1275 C CA . LYS A 1 167 ? 18.760 11.650 -3.698 1.00 81.19 167 LYS A CA 1
ATOM 1276 C C . LYS A 1 167 ? 19.006 10.665 -2.562 1.00 81.19 167 LYS A C 1
ATOM 1278 O O . LYS A 1 167 ? 20.127 10.621 -2.065 1.00 81.19 167 LYS A O 1
ATOM 1283 N N . GLY A 1 168 ? 18.006 9.865 -2.193 1.00 83.75 168 GLY A N 1
ATOM 1284 C CA . GLY A 1 168 ? 18.112 8.908 -1.095 1.00 83.75 168 GLY A CA 1
ATOM 1285 C C . GLY A 1 168 ? 18.060 9.582 0.274 1.00 83.75 168 GLY A C 1
ATOM 1286 O O . GLY A 1 168 ? 18.897 9.302 1.120 1.00 83.75 168 GLY A O 1
ATOM 1287 N N . GLU A 1 169 ? 17.090 10.473 0.481 1.00 89.25 169 GLU A N 1
ATOM 1288 C CA . GLU A 1 169 ? 16.803 11.106 1.780 1.00 89.25 169 GLU A CA 1
ATOM 1289 C C . GLU A 1 169 ? 15.542 10.503 2.409 1.00 89.25 169 GLU A C 1
ATOM 1291 O O . GLU A 1 169 ? 14.816 9.745 1.760 1.00 89.25 169 GLU A O 1
ATOM 1296 N N . ARG A 1 170 ? 15.275 10.803 3.682 1.00 92.62 170 ARG A N 1
ATOM 1297 C CA . ARG A 1 170 ? 14.088 10.320 4.412 1.00 92.62 170 ARG A CA 1
ATOM 1298 C C . ARG A 1 170 ? 12.786 10.793 3.747 1.00 92.62 170 ARG A C 1
ATOM 1300 O O . ARG A 1 170 ? 12.720 11.919 3.267 1.00 92.62 170 ARG A O 1
ATOM 1307 N N . LEU A 1 171 ? 11.755 9.948 3.755 1.00 94.38 171 LEU A N 1
ATOM 1308 C CA . LEU A 1 171 ? 10.422 10.260 3.217 1.00 94.38 171 LEU A CA 1
ATOM 1309 C C . LEU A 1 171 ? 9.408 10.378 4.346 1.00 94.38 171 LEU A C 1
ATOM 1311 O O . LEU A 1 171 ? 9.425 9.541 5.247 1.00 94.38 171 LEU A O 1
ATOM 1315 N N . LEU A 1 172 ? 8.497 11.345 4.263 1.00 93.56 172 LEU A N 1
ATOM 1316 C CA . LEU A 1 172 ? 7.440 11.570 5.253 1.00 93.56 172 LEU A CA 1
ATOM 1317 C C . LEU A 1 172 ? 6.063 11.596 4.588 1.00 93.56 172 LEU A C 1
ATOM 1319 O O . LEU A 1 172 ? 5.853 12.256 3.579 1.00 93.56 172 LEU A O 1
ATOM 1323 N N . SER A 1 173 ? 5.083 10.935 5.185 1.00 91.69 173 SER A N 1
ATOM 1324 C CA . SER A 1 173 ? 3.673 11.097 4.826 1.00 91.69 173 SER A CA 1
ATOM 1325 C C . SER A 1 173 ? 2.825 11.332 6.050 1.00 91.69 173 SER A C 1
ATOM 1327 O O . SER A 1 173 ? 3.120 10.808 7.123 1.00 91.69 173 SER A O 1
ATOM 1329 N N . CYS A 1 174 ? 1.758 12.099 5.866 1.00 93.25 174 CYS A N 1
ATOM 1330 C CA . CYS A 1 174 ? 0.773 12.385 6.893 1.00 93.25 174 CYS A CA 1
ATOM 1331 C C . CYS A 1 174 ? -0.601 12.018 6.348 1.00 93.25 174 CYS A C 1
ATOM 1333 O O . CYS A 1 174 ? -0.952 12.426 5.249 1.00 93.25 174 CYS A O 1
ATOM 1335 N N . TYR A 1 175 ? -1.396 11.269 7.099 1.00 90.88 175 TYR A N 1
ATOM 1336 C CA . TYR A 1 175 ? -2.761 10.943 6.705 1.00 90.88 175 TYR A CA 1
ATOM 1337 C C . TYR A 1 175 ? -3.723 11.275 7.819 1.00 90.88 175 TYR A C 1
ATOM 1339 O O . TYR A 1 175 ? -3.440 10.999 8.986 1.00 90.88 175 TYR A O 1
ATOM 1347 N N . ASP A 1 176 ? -4.882 11.792 7.436 1.00 92.25 176 ASP A N 1
ATOM 1348 C CA . ASP A 1 176 ? -5.982 11.928 8.367 1.00 92.25 176 ASP A CA 1
ATOM 1349 C C . ASP A 1 176 ? -6.552 10.541 8.703 1.00 92.25 176 ASP A C 1
ATOM 1351 O O . ASP A 1 176 ? -6.805 9.695 7.833 1.00 92.25 176 ASP A O 1
ATOM 1355 N N . ILE A 1 177 ? -6.730 10.309 9.998 1.00 88.75 177 ILE A N 1
ATOM 1356 C CA . ILE A 1 177 ? -7.347 9.108 10.557 1.00 88.75 177 ILE A CA 1
ATOM 1357 C C . ILE A 1 177 ? -8.520 9.519 11.440 1.00 88.75 177 ILE A C 1
ATOM 1359 O O . ILE A 1 177 ? -8.575 10.638 11.947 1.00 88.75 177 ILE A O 1
ATOM 1363 N N . ASN A 1 178 ? -9.472 8.609 11.613 1.00 88.06 178 ASN A N 1
ATOM 1364 C CA . ASN A 1 178 ? -10.587 8.796 12.531 1.00 88.06 178 ASN A CA 1
ATOM 1365 C C . ASN A 1 178 ? -10.516 7.713 13.609 1.00 88.06 178 ASN A C 1
ATOM 1367 O O . ASN A 1 178 ? -11.220 6.709 13.521 1.00 88.06 178 ASN A O 1
ATOM 1371 N N . ALA A 1 179 ? -9.607 7.911 14.562 1.00 84.94 179 ALA A N 1
ATOM 1372 C CA . ALA A 1 179 ? -9.376 7.027 15.699 1.00 84.94 179 ALA A CA 1
ATOM 1373 C C . ALA A 1 179 ? -9.613 7.795 17.009 1.00 84.94 179 ALA A C 1
ATOM 1375 O O . ALA A 1 179 ? -9.616 9.031 17.016 1.00 84.94 179 ALA A O 1
ATOM 1376 N N . GLU A 1 180 ? -9.867 7.103 18.120 1.00 81.62 180 GLU A N 1
ATOM 1377 C CA . GLU A 1 180 ? -10.276 7.768 19.357 1.00 81.62 180 GLU A CA 1
ATOM 1378 C C . GLU A 1 180 ? -9.189 8.736 19.856 1.00 81.62 180 GLU A C 1
ATOM 1380 O O . GLU A 1 180 ? -8.101 8.342 20.263 1.00 81.62 180 GLU A O 1
ATOM 1385 N N . GLY A 1 181 ? -9.493 10.038 19.813 1.00 84.06 181 GLY A N 1
ATOM 1386 C CA . GLY A 1 181 ? -8.579 11.097 20.251 1.00 84.06 181 GLY A CA 1
ATOM 1387 C C . GLY A 1 181 ? -7.443 11.425 19.277 1.00 84.06 181 GLY A C 1
ATOM 1388 O O . GLY A 1 181 ? -6.699 12.370 19.535 1.00 84.06 181 GLY A O 1
ATOM 1389 N N . GLU A 1 182 ? -7.341 10.722 18.149 1.00 88.75 182 GLU A N 1
ATOM 1390 C CA . GLU A 1 182 ? -6.237 10.847 17.201 1.00 88.75 182 GLU A CA 1
ATOM 1391 C C . GLU A 1 182 ? -6.754 11.163 15.799 1.00 88.75 182 GLU A C 1
ATOM 1393 O O . GLU A 1 182 ? -7.635 10.495 15.261 1.00 88.75 182 GLU A O 1
ATOM 1398 N N . SER A 1 183 ? -6.190 12.209 15.197 1.00 90.44 183 SER A N 1
ATOM 1399 C CA . SER A 1 183 ? -6.622 12.708 13.883 1.00 90.44 183 SER A CA 1
ATOM 1400 C C . SER A 1 183 ? -5.601 12.475 12.782 1.00 90.44 183 SER A C 1
ATOM 1402 O O . SER A 1 183 ? -5.921 12.664 11.612 1.00 90.44 183 SER A O 1
ATOM 1404 N N . ARG A 1 184 ? -4.370 12.087 13.131 1.00 93.94 184 ARG A N 1
ATOM 1405 C CA . ARG A 1 184 ? -3.266 11.991 12.178 1.00 93.94 184 ARG A CA 1
ATOM 1406 C C . ARG A 1 184 ? -2.416 10.756 12.401 1.00 93.94 184 ARG A C 1
ATOM 1408 O O . ARG A 1 184 ? -2.108 10.390 13.529 1.00 93.94 184 ARG A O 1
ATOM 1415 N N . LEU A 1 185 ? -1.974 10.186 11.291 1.00 94.94 185 LEU A N 1
ATOM 1416 C CA . LEU A 1 185 ? -0.992 9.119 11.222 1.00 94.94 185 LEU A CA 1
ATOM 1417 C C . LEU A 1 185 ? 0.193 9.595 10.391 1.00 94.94 185 LEU A C 1
ATOM 1419 O O . LEU A 1 185 ? 0.020 10.028 9.251 1.00 94.94 185 LEU A O 1
ATOM 1423 N N . TRP A 1 186 ? 1.395 9.483 10.942 1.00 96.75 186 TRP A N 1
ATOM 1424 C CA . TRP A 1 186 ? 2.634 9.724 10.214 1.00 96.75 186 TRP A CA 1
ATOM 1425 C C . TRP A 1 186 ? 3.254 8.404 9.781 1.00 96.75 186 TRP A C 1
ATOM 1427 O O . TRP A 1 186 ? 3.301 7.439 10.543 1.00 96.75 186 TRP A O 1
ATOM 1437 N N . ILE A 1 187 ? 3.750 8.369 8.548 1.00 97.00 187 ILE A N 1
ATOM 1438 C CA . ILE A 1 187 ? 4.536 7.257 8.016 1.00 97.00 187 ILE A CA 1
ATOM 1439 C C . ILE A 1 187 ? 5.866 7.815 7.545 1.00 97.00 187 ILE A C 1
ATOM 1441 O O . ILE A 1 187 ? 5.898 8.745 6.740 1.00 97.00 187 ILE A O 1
ATOM 1445 N N . ILE A 1 188 ? 6.959 7.259 8.060 1.00 95.88 188 ILE A N 1
ATOM 1446 C CA . ILE A 1 188 ? 8.298 7.756 7.776 1.00 95.88 188 ILE A CA 1
ATOM 1447 C C . ILE A 1 188 ? 9.197 6.622 7.307 1.00 95.88 188 ILE A C 1
ATOM 1449 O O . ILE A 1 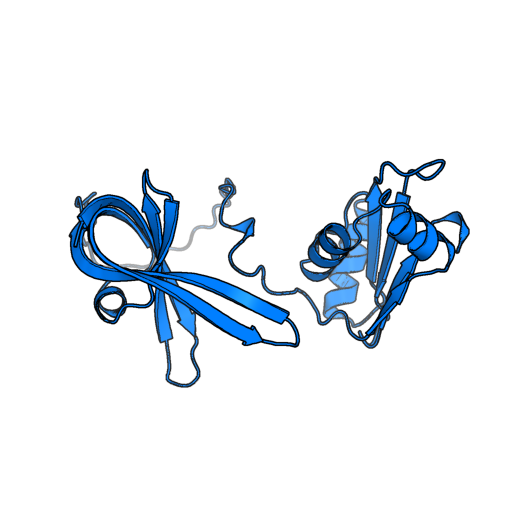188 ? 9.359 5.636 8.025 1.00 95.88 188 ILE A O 1
ATOM 1453 N N . THR A 1 189 ? 9.807 6.780 6.134 1.00 95.06 189 THR A N 1
ATOM 1454 C CA . THR A 1 189 ? 10.778 5.823 5.586 1.00 95.06 189 THR A CA 1
ATOM 1455 C C . THR A 1 189 ? 12.183 6.396 5.665 1.00 95.06 189 THR A C 1
ATOM 1457 O O . THR A 1 189 ? 12.432 7.504 5.185 1.00 95.06 189 THR A O 1
ATOM 1460 N N . GLU A 1 190 ? 13.116 5.634 6.233 1.00 93.44 190 GLU A N 1
ATOM 1461 C CA . GLU A 1 190 ? 14.519 6.036 6.362 1.00 93.44 190 GLU A CA 1
ATOM 1462 C C . GLU A 1 190 ? 15.215 6.204 5.000 1.00 93.44 190 GLU A C 1
ATOM 1464 O O . GLU A 1 190 ? 14.801 5.639 3.983 1.00 93.44 190 GLU A O 1
ATOM 1469 N N . ALA A 1 191 ? 16.277 7.013 4.973 1.00 91.50 191 ALA A N 1
ATOM 1470 C CA . ALA A 1 191 ? 17.019 7.395 3.765 1.00 91.50 191 ALA A CA 1
ATOM 1471 C C . ALA A 1 191 ? 17.499 6.188 2.934 1.00 91.50 191 ALA A C 1
ATOM 1473 O O . ALA A 1 191 ? 17.375 6.170 1.711 1.00 91.50 191 ALA A O 1
ATOM 1474 N N . ASP A 1 192 ? 17.964 5.137 3.611 1.00 89.31 192 ASP A N 1
ATOM 1475 C CA . ASP A 1 192 ? 18.427 3.887 3.002 1.00 89.31 192 ASP A CA 1
ATOM 1476 C C . ASP A 1 192 ? 17.296 2.905 2.653 1.00 89.31 192 ASP A C 1
ATOM 1478 O O . ASP A 1 192 ? 17.558 1.803 2.166 1.00 89.31 192 ASP A O 1
ATOM 1482 N N . ARG A 1 193 ? 16.039 3.296 2.905 1.00 89.19 193 ARG A N 1
ATOM 1483 C CA . ARG A 1 193 ? 14.832 2.485 2.699 1.00 89.19 193 ARG A CA 1
ATOM 1484 C C . ARG A 1 193 ? 14.841 1.165 3.479 1.00 89.19 193 ARG A C 1
ATOM 1486 O O . ARG A 1 193 ? 14.124 0.228 3.130 1.00 89.19 193 ARG A O 1
ATOM 1493 N N . SER A 1 194 ? 15.650 1.065 4.536 1.00 87.19 194 SER A N 1
ATOM 1494 C CA . SER A 1 194 ? 15.759 -0.151 5.348 1.00 87.19 194 SER A CA 1
ATOM 1495 C C . SER A 1 194 ? 14.551 -0.363 6.259 1.00 87.19 194 SER A C 1
ATOM 1497 O O . SER A 1 194 ? 14.216 -1.510 6.579 1.00 87.19 194 SER A O 1
ATOM 1499 N N . SER A 1 195 ? 13.876 0.716 6.655 1.00 87.06 195 SER A N 1
ATOM 1500 C CA . SER A 1 195 ? 12.703 0.675 7.521 1.00 87.06 195 SER A CA 1
ATOM 1501 C C . SER A 1 195 ? 11.700 1.788 7.221 1.00 87.06 195 SER A C 1
ATOM 1503 O O . SER A 1 195 ? 12.058 2.890 6.804 1.00 87.06 195 SER A O 1
ATOM 1505 N N . THR A 1 196 ? 10.432 1.468 7.475 1.00 94.19 196 THR A N 1
ATOM 1506 C CA . THR A 1 196 ? 9.288 2.381 7.460 1.00 94.19 196 THR A CA 1
ATOM 1507 C C . THR A 1 196 ? 8.603 2.310 8.814 1.00 94.19 196 THR A C 1
ATOM 1509 O O . THR A 1 196 ? 8.190 1.233 9.237 1.00 94.19 196 THR A O 1
ATOM 1512 N N . THR A 1 197 ? 8.450 3.438 9.497 1.00 94.56 197 THR A N 1
ATOM 1513 C CA . THR A 1 197 ? 7.788 3.508 10.804 1.00 94.56 197 THR A CA 1
ATOM 1514 C C . THR A 1 197 ? 6.465 4.247 10.687 1.00 94.56 197 THR A C 1
ATOM 1516 O O . THR A 1 197 ? 6.420 5.340 10.129 1.00 94.56 197 THR A O 1
ATOM 1519 N N . MET A 1 198 ? 5.397 3.664 11.229 1.00 96.25 198 MET A N 1
ATOM 1520 C CA . MET A 1 198 ? 4.096 4.312 11.384 1.00 96.25 198 MET A CA 1
ATOM 1521 C C . MET A 1 198 ? 3.928 4.755 12.837 1.00 96.25 198 MET A C 1
ATOM 1523 O O . MET A 1 198 ? 4.085 3.946 13.756 1.00 96.25 198 MET A O 1
ATOM 1527 N N . LEU A 1 199 ? 3.623 6.030 13.044 1.00 95.69 199 LEU A N 1
ATOM 1528 C CA . LEU A 1 199 ? 3.551 6.641 14.367 1.00 95.69 199 LEU A CA 1
ATOM 1529 C C . LEU A 1 199 ? 2.482 7.735 14.427 1.00 95.69 199 LEU A C 1
ATOM 1531 O O . LEU A 1 199 ? 2.085 8.281 13.398 1.00 95.69 199 LEU A O 1
ATOM 1535 N N . LEU A 1 200 ? 2.024 8.064 15.631 1.00 94.19 200 LEU A N 1
ATOM 1536 C CA . LEU A 1 200 ? 1.177 9.234 15.853 1.00 94.19 200 LEU A CA 1
ATOM 1537 C C . LEU A 1 200 ? 2.053 10.484 16.029 1.00 94.19 200 LEU A C 1
ATOM 1539 O O . LEU A 1 200 ? 3.204 10.356 16.449 1.00 94.19 200 LEU A O 1
ATOM 1543 N N . PRO A 1 201 ? 1.543 11.704 15.778 1.00 91.94 201 PRO A N 1
ATOM 1544 C CA . PRO A 1 201 ? 2.301 12.929 16.043 1.00 91.94 201 PRO A CA 1
ATOM 1545 C C . PRO A 1 201 ? 2.760 13.064 17.500 1.00 91.94 201 PRO A C 1
ATOM 1547 O O . PRO A 1 201 ? 3.746 13.736 17.767 1.00 91.94 201 PRO A O 1
ATOM 1550 N N . SER A 1 202 ? 2.047 12.439 18.442 1.00 88.69 202 SER A N 1
ATOM 1551 C CA . SER A 1 202 ? 2.387 12.408 19.868 1.00 88.69 202 SER A CA 1
ATOM 1552 C C . SER A 1 202 ? 3.580 11.500 20.204 1.00 88.69 202 SER A C 1
ATOM 1554 O O . SER A 1 202 ? 4.147 11.629 21.289 1.00 88.69 202 SER A O 1
ATOM 1556 N N . ASP A 1 203 ? 3.972 10.604 19.292 1.00 84.56 203 ASP A N 1
ATOM 1557 C CA . ASP A 1 203 ? 5.116 9.699 19.449 1.00 84.56 203 ASP A CA 1
ATOM 1558 C C . ASP A 1 203 ? 6.448 10.308 18.954 1.00 84.56 203 ASP A C 1
ATOM 1560 O O . ASP A 1 203 ? 7.498 9.684 19.143 1.00 84.56 203 ASP A O 1
ATOM 1564 N N . 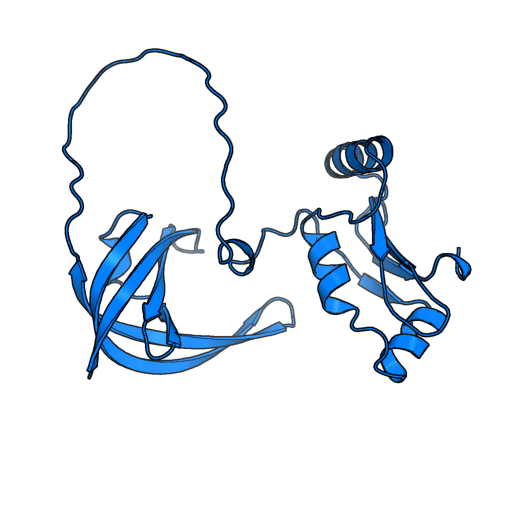TYR A 1 204 ? 6.414 11.475 18.293 1.00 77.94 204 TYR A N 1
ATOM 1565 C CA . TYR A 1 204 ? 7.572 12.157 17.694 1.00 77.94 204 TYR A CA 1
ATOM 1566 C C . TYR A 1 204 ? 7.992 13.394 18.494 1.00 77.94 204 TYR A C 1
ATOM 1568 O O . TYR A 1 204 ? 9.208 13.532 18.761 1.00 77.94 204 TYR A O 1
#

Foldseek 3Di:
DDKFWWKWFWDWDQDPVGIAIWIWTQTPVGIAIERDPVSRVDDGGMWTWIFAWPDWDWDWDADPNDIDIGTHTYTPDIDTDDPDDDDDDDDDDDDDDDDDDPDDPPVVPPPLPFLDQQAAEAEDPVRVVCVVVVQDDCVVVVSCVRNLNQAPDDPVLSVVQVVLSVPQAKHKHWHAGDTVVAGIWIWIAHSNSNHIYIYGPVVD

Secondary structure (DSSP, 8-state):
-EEEEEEEEEEEEEEBTEEEEEEEEEETTEEEEE--GGGGGS-SEEEEEEEEEEEEEEEEEEETTEEEEEEEEEEEEEEE---PPPP-----------------TTTTSS----SS---EEEE-HHHHHHHHTTS---HHHHHHHHTT--BS--HHHHHHHHHHHHHT--EEEEEEEEETTEEEEEEEE-TTSSEEEEE-GGG-

Radius of gyration: 22.0 Å; chains: 1; bounding box: 41×45×64 Å